Protein AF-A0A923IJ39-F1 (afdb_monomer)

Secondary structure (DSSP, 8-state):
-HHHHHHHHHHHHHHHHTT-S-TT--EEEEEPPGGGHHHHHTSPPSS--EE-SS--GGGTT-EEEEEBTT--GGGTTT-HHHHEEEEEE-TTSSEEEEEEESSSS--B-TTHHHHHHHHHHHHHHTTT---EEEE---HHHHHHHHHSTT--HHHHHHHHHHH-HHHHHH-TT----PPP-

Structure (mmCIF, N/CA/C/O backbone):
data_AF-A0A923IJ39-F1
#
_entry.id   AF-A0A923IJ39-F1
#
loop_
_atom_site.group_PDB
_atom_site.id
_atom_site.type_symbol
_atom_site.label_atom_id
_atom_site.label_alt_id
_atom_site.label_comp_id
_atom_site.label_asym_id
_atom_site.label_entity_id
_atom_site.label_seq_id
_atom_site.pdbx_PDB_ins_code
_atom_site.Cartn_x
_atom_site.Cartn_y
_atom_site.Cartn_z
_atom_site.occupancy
_atom_site.B_iso_or_equiv
_atom_site.auth_seq_id
_atom_site.auth_comp_id
_atom_site.auth_asym_id
_atom_site.auth_atom_id
_atom_site.pdbx_PDB_model_num
ATOM 1 N N . MET A 1 1 ? -13.109 11.779 6.204 1.00 80.19 1 MET A N 1
ATOM 2 C CA . MET A 1 1 ? -13.427 10.395 5.776 1.00 80.19 1 MET A CA 1
ATOM 3 C C . MET A 1 1 ? -13.992 10.277 4.362 1.00 80.19 1 MET A C 1
ATOM 5 O O . MET A 1 1 ? -13.353 9.638 3.541 1.00 80.19 1 MET A O 1
ATOM 9 N N . GLN A 1 2 ? -15.142 10.889 4.045 1.00 85.69 2 GLN A N 1
ATOM 10 C CA . GLN A 1 2 ? -15.804 10.715 2.736 1.00 85.69 2 GLN A CA 1
ATOM 11 C C . GLN A 1 2 ? -14.871 10.957 1.537 1.00 85.69 2 GLN A C 1
ATOM 13 O O . GLN A 1 2 ? -14.775 10.114 0.656 1.00 85.69 2 GLN A O 1
ATOM 18 N N . LYS A 1 3 ? -14.087 12.043 1.575 1.00 89.06 3 LYS A N 1
ATOM 19 C CA . LYS A 1 3 ? -13.084 12.354 0.546 1.00 89.06 3 LYS A CA 1
ATOM 20 C C . LYS A 1 3 ? -12.074 11.216 0.318 1.00 89.06 3 LYS A C 1
ATOM 22 O O . LYS A 1 3 ? -11.795 10.881 -0.824 1.00 89.06 3 LYS A O 1
ATOM 27 N N . LEU A 1 4 ? -11.569 10.602 1.390 1.00 89.88 4 LEU A N 1
ATOM 28 C CA . LEU A 1 4 ? -10.624 9.481 1.314 1.00 89.88 4 LEU A CA 1
ATOM 29 C C . LEU A 1 4 ? -11.271 8.250 0.665 1.00 89.88 4 LEU A C 1
ATOM 31 O O . LEU A 1 4 ? -10.661 7.583 -0.168 1.00 89.88 4 LEU A O 1
ATOM 35 N N . ILE A 1 5 ? -12.524 7.966 1.033 1.00 91.88 5 ILE A N 1
ATOM 36 C CA . ILE A 1 5 ? -13.303 6.876 0.437 1.00 91.88 5 ILE A CA 1
ATOM 37 C C . ILE A 1 5 ? -13.527 7.144 -1.058 1.00 91.88 5 ILE A C 1
ATOM 39 O O . ILE A 1 5 ? -13.377 6.241 -1.875 1.00 91.88 5 ILE A O 1
ATOM 43 N N . ASP A 1 6 ? -13.828 8.378 -1.452 1.00 94.69 6 ASP A N 1
ATOM 44 C CA . ASP A 1 6 ? -14.022 8.720 -2.862 1.00 94.69 6 ASP A CA 1
ATOM 45 C C . ASP A 1 6 ? -12.715 8.616 -3.670 1.00 94.69 6 ASP A C 1
ATOM 47 O O . ASP A 1 6 ? -12.719 8.111 -4.796 1.00 94.69 6 ASP A O 1
ATOM 51 N N . GLU A 1 7 ? -11.579 9.004 -3.085 1.00 94.81 7 GLU A N 1
ATOM 52 C CA . GLU A 1 7 ? -10.252 8.855 -3.697 1.00 94.81 7 GLU A CA 1
ATOM 53 C C . GLU A 1 7 ? -9.874 7.384 -3.917 1.00 94.81 7 GLU A C 1
ATOM 55 O O . GLU A 1 7 ? -9.414 7.021 -5.007 1.00 94.81 7 GLU A O 1
ATOM 60 N N . ILE A 1 8 ? -10.110 6.506 -2.934 1.00 95.81 8 ILE A N 1
ATOM 61 C CA . ILE A 1 8 ? -9.810 5.079 -3.103 1.00 95.81 8 ILE A CA 1
ATOM 62 C C . ILE A 1 8 ? -10.789 4.393 -4.061 1.00 95.81 8 ILE A C 1
ATOM 64 O O . ILE A 1 8 ? -10.367 3.551 -4.857 1.00 95.81 8 ILE A O 1
ATOM 68 N N . LYS A 1 9 ? -12.071 4.784 -4.068 1.00 97.25 9 LYS A N 1
ATOM 69 C CA . LYS A 1 9 ? -13.054 4.323 -5.065 1.00 97.25 9 LYS A CA 1
ATOM 70 C C . LYS A 1 9 ? -12.600 4.664 -6.478 1.00 97.25 9 LYS A C 1
ATOM 72 O O . LYS A 1 9 ? -12.588 3.795 -7.344 1.00 97.25 9 LYS A O 1
ATOM 77 N N . LYS A 1 10 ? -12.170 5.909 -6.698 1.00 97.38 10 LYS A N 1
ATOM 78 C CA . LYS A 1 10 ? -11.655 6.347 -7.997 1.00 97.38 10 LYS A CA 1
ATOM 79 C C . LYS A 1 10 ? -10.410 5.555 -8.401 1.00 97.38 10 LYS A C 1
ATOM 81 O O . LYS A 1 10 ? -10.372 5.008 -9.497 1.00 97.38 10 LYS A O 1
ATOM 86 N N . THR A 1 11 ? -9.434 5.448 -7.501 1.00 96.94 11 THR A N 1
ATOM 87 C CA . THR A 1 11 ? -8.155 4.767 -7.762 1.00 96.94 11 THR A CA 1
ATOM 88 C C . THR A 1 11 ? -8.359 3.290 -8.104 1.00 96.94 11 THR A C 1
ATOM 90 O O . THR A 1 11 ? -7.886 2.817 -9.135 1.00 96.94 11 THR A O 1
ATOM 93 N N . SER A 1 12 ? -9.122 2.569 -7.282 1.00 97.25 12 SER A N 1
ATOM 94 C CA . SER A 1 12 ? -9.434 1.151 -7.503 1.00 97.25 12 SER A CA 1
ATOM 95 C C . SER A 1 12 ? -10.250 0.911 -8.778 1.00 97.25 12 SER A C 1
ATOM 97 O O . SER A 1 12 ? -9.963 -0.029 -9.523 1.00 97.25 12 SER A O 1
ATOM 99 N N . GLY A 1 13 ? -11.218 1.784 -9.079 1.00 96.88 13 GLY A N 1
ATOM 100 C CA . GLY A 1 13 ? -11.971 1.753 -10.331 1.00 96.88 13 GLY A CA 1
ATOM 101 C C . GLY A 1 13 ? -11.081 1.979 -11.556 1.00 96.88 13 GLY A C 1
ATOM 102 O O . GLY A 1 13 ? -11.199 1.255 -12.545 1.00 96.88 13 GLY A O 1
ATOM 103 N N . ASP A 1 14 ? -10.151 2.936 -11.495 1.00 97.38 14 ASP A N 1
ATOM 104 C CA . ASP A 1 14 ? -9.209 3.219 -12.584 1.00 97.38 14 ASP A CA 1
ATOM 105 C C . ASP A 1 14 ? -8.246 2.048 -12.823 1.00 97.38 14 ASP A C 1
ATOM 107 O O . ASP A 1 14 ? -8.023 1.664 -13.973 1.00 97.38 14 ASP A O 1
ATOM 111 N N . MET A 1 15 ? -7.729 1.426 -11.758 1.00 97.00 15 MET A N 1
ATOM 112 C CA . MET A 1 15 ? -6.900 0.216 -11.851 1.00 97.00 15 MET A CA 1
ATOM 113 C C . MET A 1 15 ? -7.663 -0.942 -12.505 1.00 97.00 15 MET A C 1
ATOM 115 O O . MET A 1 15 ? -7.149 -1.589 -13.419 1.00 97.00 15 MET A O 1
ATOM 119 N N . ALA A 1 16 ? -8.912 -1.173 -12.090 1.00 95.44 16 ALA A N 1
ATOM 120 C CA . ALA A 1 16 ? -9.758 -2.211 -12.669 1.00 95.44 16 ALA A CA 1
ATOM 121 C C . ALA A 1 16 ? -10.055 -1.950 -14.155 1.00 95.44 16 ALA A C 1
ATOM 123 O O . ALA A 1 16 ? -9.920 -2.856 -14.976 1.00 95.44 16 ALA A O 1
ATOM 124 N N . ARG A 1 17 ? -10.395 -0.707 -14.529 1.00 96.38 17 ARG A N 1
ATOM 125 C CA . ARG A 1 17 ? -10.645 -0.307 -15.929 1.00 96.38 17 ARG A CA 1
ATOM 126 C C . ARG A 1 17 ? -9.411 -0.440 -16.819 1.00 96.38 17 ARG A C 1
ATOM 128 O O . ARG A 1 17 ? -9.547 -0.742 -18.000 1.00 96.38 17 ARG A O 1
ATOM 135 N N . ARG A 1 18 ? -8.212 -0.247 -16.262 1.00 96.69 18 ARG A N 1
ATOM 136 C CA . ARG A 1 18 ? -6.932 -0.483 -16.952 1.00 96.69 18 ARG A CA 1
ATOM 137 C C . ARG A 1 18 ? -6.565 -1.966 -17.066 1.00 96.69 18 ARG A C 1
ATOM 139 O O . A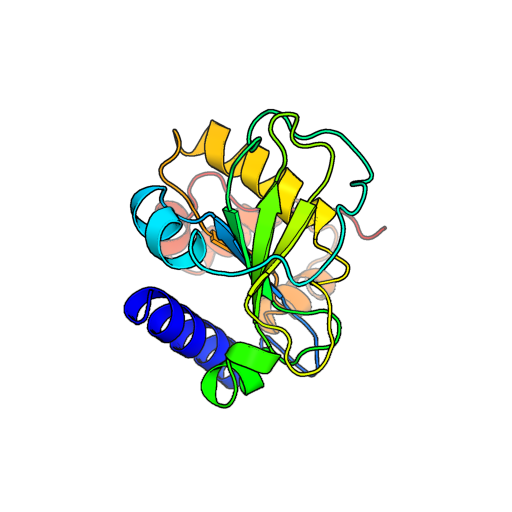RG A 1 18 ? -5.585 -2.290 -17.734 1.00 96.69 18 ARG A O 1
ATOM 146 N N . GLY A 1 19 ? -7.336 -2.855 -16.437 1.00 96.88 19 GLY A N 1
ATOM 147 C CA . GLY A 1 19 ? -7.066 -4.288 -16.403 1.00 96.88 19 GLY A CA 1
ATOM 148 C C . GLY A 1 19 ? -5.865 -4.650 -15.533 1.00 96.88 19 GLY A C 1
ATOM 149 O O . GLY A 1 19 ? -5.190 -5.617 -15.847 1.00 96.88 19 GLY A O 1
ATOM 150 N N . TRP A 1 20 ? -5.567 -3.859 -14.494 1.00 97.69 20 TRP A N 1
ATOM 151 C CA . TRP A 1 20 ? -4.433 -4.086 -13.581 1.00 97.69 20 TRP A CA 1
ATOM 152 C C . TRP A 1 20 ? -4.825 -4.815 -12.286 1.00 97.69 20 TRP A C 1
ATOM 154 O O . TRP A 1 20 ? -3.993 -5.004 -11.400 1.00 97.69 20 TRP A O 1
ATOM 164 N N . ALA A 1 21 ? -6.104 -5.149 -12.134 1.00 95.62 21 ALA A N 1
ATOM 165 C CA . ALA A 1 21 ? -6.666 -5.752 -10.931 1.00 95.62 21 ALA A CA 1
ATOM 166 C C . ALA A 1 21 ? -7.717 -6.806 -11.308 1.00 95.62 21 ALA A C 1
ATOM 168 O O . ALA A 1 21 ? -8.921 -6.636 -11.084 1.00 95.62 21 ALA A O 1
ATOM 169 N N . GLU A 1 22 ? -7.276 -7.856 -11.998 1.00 92.88 22 GLU A N 1
ATOM 170 C CA . GLU A 1 22 ? -8.115 -8.981 -12.388 1.00 92.88 22 GLU A CA 1
ATOM 171 C C . GLU A 1 22 ? -8.511 -9.828 -11.174 1.00 92.88 22 GLU A C 1
ATOM 173 O O . GLU A 1 22 ? -7.702 -10.104 -10.295 1.00 92.88 22 GLU A O 1
ATOM 178 N N . SER A 1 23 ? -9.769 -10.281 -11.120 1.00 94.44 23 SER A N 1
ATOM 179 C CA . SER A 1 23 ? -10.292 -11.029 -9.965 1.00 94.44 23 SER A CA 1
ATOM 180 C C . SER 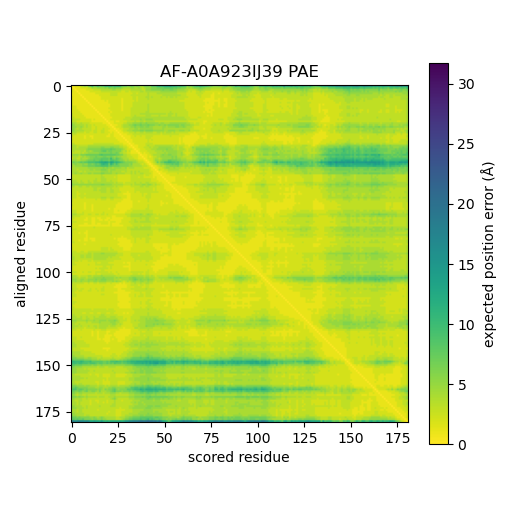A 1 23 ? -10.022 -10.291 -8.632 1.00 94.44 23 SER A C 1
ATOM 182 O O . SER A 1 23 ? -10.481 -9.160 -8.454 1.00 94.44 23 SER A O 1
ATOM 184 N N . ASN A 1 24 ? -9.308 -10.934 -7.707 1.00 93.31 24 ASN A N 1
ATOM 185 C CA . ASN A 1 24 ? -8.820 -10.424 -6.427 1.00 93.31 24 ASN A CA 1
ATOM 186 C C . ASN A 1 24 ? -7.329 -10.035 -6.468 1.00 93.31 24 ASN A C 1
ATOM 188 O O . ASN A 1 24 ? -6.714 -9.914 -5.412 1.00 93.31 24 ASN A O 1
ATOM 192 N N . GLY A 1 25 ? -6.742 -9.913 -7.660 1.00 93.06 25 GLY A N 1
ATOM 193 C CA . GLY A 1 25 ? -5.375 -9.452 -7.864 1.00 93.06 25 GLY A CA 1
ATOM 194 C C . GLY A 1 25 ? -5.253 -7.958 -7.579 1.00 93.06 25 GLY A C 1
ATOM 195 O O . GLY A 1 25 ? -6.059 -7.153 -8.054 1.00 93.06 25 GLY A O 1
ATOM 196 N N . GLY A 1 26 ? -4.240 -7.593 -6.798 1.00 95.81 26 GLY A N 1
ATOM 197 C CA . GLY A 1 26 ? -4.021 -6.232 -6.333 1.00 95.81 26 GLY A CA 1
ATOM 198 C C . GLY A 1 26 ? -4.700 -5.900 -5.002 1.00 95.81 26 GLY A C 1
ATOM 199 O O . GLY A 1 26 ? -5.757 -6.414 -4.637 1.00 95.81 26 GLY A O 1
ATOM 200 N N . ASN A 1 27 ? -4.072 -4.995 -4.264 1.00 97.88 27 ASN A N 1
ATOM 201 C CA . ASN A 1 27 ? -4.482 -4.566 -2.935 1.00 97.88 27 ASN A CA 1
ATOM 202 C C . ASN A 1 27 ? -3.974 -3.139 -2.663 1.00 97.88 27 ASN A C 1
ATOM 204 O O . ASN A 1 27 ? -3.006 -2.655 -3.254 1.00 97.88 27 ASN A O 1
ATOM 208 N N . ILE A 1 28 ? -4.687 -2.425 -1.795 1.00 98.06 28 ILE A N 1
ATOM 209 C CA . ILE A 1 28 ? -4.416 -1.023 -1.465 1.00 98.06 28 ILE A CA 1
ATOM 210 C C . ILE A 1 28 ? -4.391 -0.897 0.054 1.00 98.06 28 ILE A C 1
ATOM 212 O O . ILE A 1 28 ? -5.302 -1.380 0.729 1.00 98.06 28 ILE A O 1
ATOM 216 N N . SER A 1 29 ? -3.382 -0.214 0.592 1.00 98.31 29 SER A N 1
ATOM 217 C CA . SER A 1 29 ? -3.414 0.276 1.966 1.00 98.31 29 SER A CA 1
ATOM 218 C C . SER A 1 29 ? -3.007 1.741 2.059 1.00 98.31 29 SER A C 1
ATOM 220 O O . SER A 1 29 ? -2.068 2.198 1.405 1.00 98.31 29 SER A O 1
ATOM 222 N N . LEU A 1 30 ? -3.723 2.474 2.901 1.00 97.38 30 LEU A N 1
ATOM 223 C CA . LEU A 1 30 ? -3.507 3.879 3.194 1.00 97.38 30 LEU A CA 1
ATOM 224 C C . LEU A 1 30 ? -3.293 4.028 4.694 1.00 97.38 30 LEU A C 1
ATOM 226 O O . LEU A 1 30 ? -4.180 3.700 5.482 1.00 97.38 30 LEU A O 1
ATOM 230 N N . ARG A 1 31 ? -2.136 4.551 5.087 1.00 97.00 31 ARG A N 1
ATOM 231 C CA . ARG A 1 31 ? -1.930 5.059 6.436 1.00 97.00 31 ARG A CA 1
ATOM 232 C C . ARG A 1 31 ? -2.803 6.295 6.624 1.00 97.00 31 ARG A C 1
ATOM 234 O O . ARG A 1 31 ? -2.866 7.158 5.750 1.00 97.00 31 ARG A O 1
ATOM 241 N N . LEU A 1 32 ? -3.520 6.365 7.735 1.00 95.31 32 LEU A N 1
ATOM 242 C CA . LEU A 1 32 ? -4.448 7.456 7.994 1.00 95.31 32 LEU A CA 1
ATOM 243 C C . LEU A 1 32 ? -3.733 8.623 8.676 1.00 95.31 32 LEU A C 1
ATOM 245 O O . LEU A 1 32 ? -2.945 8.428 9.595 1.00 95.31 32 LEU A O 1
ATOM 249 N N . ASN A 1 33 ? -4.051 9.850 8.258 1.00 91.69 33 ASN A N 1
ATOM 250 C CA . ASN A 1 33 ? -3.652 11.032 9.022 1.00 91.69 33 ASN A CA 1
ATOM 251 C C . ASN A 1 33 ? -4.335 11.016 10.401 1.00 91.69 33 ASN A C 1
ATOM 253 O O . ASN A 1 33 ? -5.534 10.713 10.443 1.00 91.69 33 ASN A O 1
ATOM 257 N N . PRO A 1 34 ? -3.641 11.411 11.488 1.00 89.44 34 PRO A N 1
ATOM 258 C CA . PRO A 1 34 ? -4.214 11.472 12.836 1.00 89.44 34 PRO A CA 1
ATOM 259 C C . PRO A 1 34 ? -5.515 12.280 12.931 1.00 89.44 34 PRO A C 1
ATOM 261 O O . PRO A 1 34 ? -6.412 11.916 13.679 1.00 89.44 34 PRO A O 1
ATOM 264 N N . GLU A 1 35 ? -5.680 13.314 12.103 1.00 88.00 35 GLU A N 1
ATOM 265 C CA . GLU A 1 35 ? -6.920 14.105 12.004 1.00 88.00 35 GLU A CA 1
ATOM 266 C C . GLU A 1 35 ? -8.154 13.266 11.620 1.00 88.00 35 GLU A C 1
ATOM 268 O O . GLU A 1 35 ? -9.285 13.629 11.924 1.00 88.00 35 GLU A O 1
ATOM 273 N N . ASN A 1 36 ? -7.962 12.124 10.953 1.00 87.00 36 ASN A N 1
ATOM 274 C CA . ASN A 1 36 ? -9.049 11.205 10.615 1.00 87.00 36 ASN A CA 1
ATOM 275 C C . ASN A 1 36 ? -9.332 10.181 11.724 1.00 87.00 36 ASN A C 1
ATOM 277 O O . ASN A 1 36 ? -10.241 9.367 11.559 1.00 87.00 36 ASN A O 1
ATOM 281 N N . TYR A 1 37 ? -8.565 10.167 12.820 1.00 89.69 37 TYR A N 1
ATOM 282 C CA . TYR A 1 37 ? -8.726 9.163 13.874 1.00 89.69 37 TYR A CA 1
ATOM 283 C C . TYR A 1 37 ? -10.002 9.398 14.668 1.00 89.69 37 TYR A C 1
ATOM 285 O O . TYR A 1 37 ? -10.693 8.432 14.973 1.00 89.69 37 TYR A O 1
ATOM 293 N N . GLU A 1 38 ? -10.358 10.654 14.939 1.00 86.69 38 GLU A N 1
ATOM 294 C CA . GLU A 1 38 ? -11.572 10.996 15.690 1.00 86.69 38 GLU A CA 1
ATOM 295 C C . GLU A 1 38 ? -12.823 10.370 15.078 1.00 86.69 38 GLU A C 1
ATOM 297 O O . GLU A 1 38 ? -13.656 9.836 15.804 1.00 86.69 38 GLU A O 1
ATOM 302 N N . TYR A 1 39 ? -12.887 10.312 13.743 1.00 86.69 39 TYR A N 1
ATOM 303 C CA . TYR A 1 39 ? -13.977 9.653 13.031 1.00 86.69 39 TYR A CA 1
ATOM 304 C C . TYR A 1 39 ? -14.152 8.189 13.452 1.00 86.69 39 TYR A C 1
ATOM 306 O O . TYR A 1 39 ? -15.275 7.713 13.515 1.00 86.69 39 TYR A O 1
ATOM 314 N N . PHE A 1 40 ? -13.066 7.471 13.750 1.00 85.38 40 PHE A N 1
ATOM 315 C CA . PHE A 1 40 ? -13.116 6.061 14.137 1.00 85.38 40 PHE A CA 1
ATOM 316 C C . PHE A 1 40 ? -13.171 5.819 15.648 1.00 85.38 40 PHE A C 1
ATOM 318 O O . PHE A 1 40 ? -13.420 4.691 16.056 1.00 85.38 40 PHE A O 1
ATOM 325 N N . ASN A 1 41 ? -12.975 6.846 16.479 1.00 83.62 41 ASN A N 1
ATOM 326 C CA . ASN A 1 41 ? -12.968 6.688 17.938 1.00 83.62 41 ASN A CA 1
ATOM 327 C C . ASN A 1 41 ? -14.341 6.303 18.506 1.00 83.62 41 ASN A C 1
ATOM 329 O O . ASN A 1 41 ? -14.414 5.719 19.582 1.00 83.62 41 ASN A O 1
ATOM 333 N N . GLU A 1 42 ? -15.423 6.622 17.794 1.00 82.69 42 GLU A N 1
ATOM 334 C CA . GLU A 1 42 ? -16.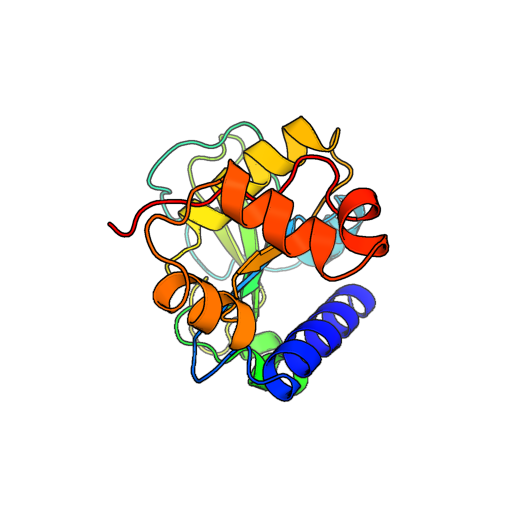787 6.261 18.196 1.00 82.69 42 GLU A CA 1
ATOM 335 C C . GLU A 1 42 ? -17.172 4.826 17.800 1.00 82.69 42 GLU A C 1
ATOM 337 O O . GLU A 1 42 ? -18.176 4.293 18.280 1.00 82.69 42 GLU A O 1
ATOM 342 N N . PHE A 1 43 ? -16.390 4.178 16.930 1.00 85.31 43 PHE A N 1
ATOM 343 C CA . PHE A 1 43 ? -16.676 2.822 16.479 1.00 85.31 43 PHE A CA 1
ATOM 344 C C . PHE A 1 43 ? -16.226 1.810 17.530 1.00 85.31 43 PHE A C 1
ATOM 346 O O . PHE A 1 43 ? -15.094 1.837 18.006 1.00 85.31 43 PHE A O 1
ATOM 353 N N . GLN A 1 44 ? -17.114 0.873 17.858 1.00 89.50 44 GLN A N 1
ATOM 354 C CA . GLN A 1 44 ? -16.725 -0.299 18.634 1.00 89.50 44 GLN A CA 1
ATOM 355 C C . GLN A 1 44 ? -15.858 -1.213 17.758 1.00 89.50 44 GLN A C 1
ATOM 357 O O . GLN A 1 44 ? -16.258 -1.491 16.620 1.00 89.50 44 GLN A O 1
ATOM 362 N N . PRO A 1 45 ? -14.710 -1.705 18.260 1.00 93.50 45 PRO A N 1
ATOM 363 C CA . PRO A 1 45 ? -13.905 -2.680 17.539 1.00 93.50 45 PRO A CA 1
ATOM 364 C C . PRO A 1 45 ? -14.750 -3.881 17.099 1.00 93.50 45 PRO A C 1
ATOM 366 O O . PRO A 1 45 ? -15.532 -4.440 17.867 1.00 93.50 45 PRO A O 1
ATOM 369 N N . LYS A 1 46 ? -14.600 -4.271 15.833 1.00 95.00 46 LYS A N 1
ATOM 370 C CA . LYS A 1 46 ? -15.303 -5.394 15.195 1.00 95.00 46 LYS A CA 1
ATOM 371 C C . LYS A 1 46 ? -14.559 -6.724 15.329 1.00 95.00 46 LYS A C 1
ATOM 373 O O . LYS A 1 46 ? -15.063 -7.746 14.865 1.00 95.00 46 LYS A O 1
ATOM 378 N N . SER A 1 47 ? -13.361 -6.719 15.904 1.00 95.44 47 SER A N 1
ATOM 379 C CA . SER A 1 47 ? -12.576 -7.920 16.182 1.00 95.44 47 SER A CA 1
ATOM 380 C C . SER A 1 47 ? -11.806 -7.770 17.486 1.00 95.44 47 SER A C 1
ATOM 382 O O . SER A 1 47 ? -11.512 -6.653 17.905 1.00 95.44 47 SER A O 1
ATOM 384 N N . ASP A 1 48 ? -11.401 -8.901 18.057 1.00 96.75 48 ASP A N 1
ATOM 385 C CA . ASP A 1 48 ? -10.316 -8.928 19.033 1.00 96.75 48 ASP A CA 1
ATOM 386 C C . ASP A 1 48 ? -8.985 -8.515 18.379 1.00 96.75 48 ASP A C 1
ATOM 388 O O . ASP A 1 48 ? -8.854 -8.461 17.146 1.00 96.75 48 ASP A O 1
ATOM 392 N N . TRP A 1 49 ? -7.978 -8.275 19.217 1.00 97.94 49 TRP A N 1
ATOM 393 C CA . TRP A 1 49 ? -6.599 -8.072 18.788 1.00 97.94 49 TRP A CA 1
ATOM 394 C C . TRP A 1 49 ? -6.023 -9.326 18.121 1.00 97.94 49 TRP A C 1
ATOM 396 O O . TRP A 1 49 ? -6.008 -10.418 18.690 1.00 97.94 49 TRP A O 1
ATOM 406 N N . VAL A 1 50 ? -5.479 -9.149 16.921 1.00 98.19 50 VAL A N 1
ATOM 407 C CA . VAL A 1 50 ? -4.858 -10.189 16.101 1.00 98.19 50 VAL A CA 1
ATOM 408 C C . VAL A 1 50 ? -3.347 -9.986 16.084 1.00 98.19 50 VAL A C 1
ATOM 410 O O . VAL A 1 50 ? -2.857 -8.913 15.732 1.00 98.19 50 VAL A O 1
ATOM 413 N N . LYS A 1 51 ? -2.590 -11.030 16.441 1.00 98.31 51 LYS A N 1
ATOM 414 C CA . LYS A 1 51 ? -1.120 -10.998 16.473 1.00 98.31 51 LYS A CA 1
ATOM 415 C C . LYS A 1 51 ? -0.528 -10.891 15.070 1.00 98.31 51 LYS A C 1
ATOM 417 O O . LYS A 1 51 ? -0.846 -11.691 14.191 1.00 98.31 51 LYS A O 1
ATOM 422 N N . LEU A 1 52 ? 0.369 -9.925 14.888 1.00 98.00 52 LEU A N 1
ATOM 423 C CA . LEU A 1 52 ? 1.195 -9.810 13.692 1.00 98.00 52 LEU A CA 1
ATOM 424 C C . LEU A 1 52 ? 2.401 -10.755 13.773 1.00 98.00 52 LEU A C 1
ATOM 426 O O . LEU A 1 52 ? 2.877 -11.061 14.870 1.00 98.00 52 LEU A O 1
ATOM 430 N N . PRO A 1 53 ? 2.941 -11.202 12.624 1.00 96.88 53 PRO A N 1
ATOM 431 C CA . PRO A 1 53 ? 4.104 -12.090 12.605 1.00 96.88 53 PRO A CA 1
ATOM 432 C C . PRO A 1 53 ? 5.370 -11.434 13.175 1.00 96.88 53 PRO A C 1
ATOM 434 O O . PRO A 1 53 ? 6.300 -12.137 13.563 1.00 96.88 53 PRO A O 1
ATOM 437 N N . MET A 1 54 ? 5.415 -10.101 13.235 1.00 96.50 54 MET A N 1
ATOM 438 C CA . MET A 1 54 ? 6.508 -9.338 13.826 1.00 96.50 54 MET A CA 1
ATOM 439 C C . MET A 1 54 ? 6.017 -7.992 14.358 1.00 96.50 54 MET A C 1
ATOM 441 O O . MET A 1 54 ? 5.025 -7.459 13.863 1.00 96.50 54 MET A O 1
ATOM 445 N N . ALA A 1 55 ? 6.724 -7.467 15.359 1.00 97.62 55 ALA A N 1
ATOM 446 C CA . ALA A 1 55 ? 6.475 -6.138 15.902 1.00 97.62 55 ALA A CA 1
ATOM 447 C C . ALA A 1 55 ? 6.927 -5.054 14.913 1.00 97.62 55 ALA A C 1
ATOM 449 O O . ALA A 1 55 ? 7.973 -5.193 14.278 1.00 97.62 55 ALA A O 1
ATOM 450 N N . MET A 1 56 ? 6.147 -3.983 14.813 1.00 98.06 56 MET A N 1
ATOM 451 C CA . MET A 1 56 ? 6.371 -2.846 13.919 1.00 98.06 56 MET A CA 1
ATOM 452 C C . MET A 1 56 ? 6.218 -1.532 14.708 1.00 98.06 56 MET A C 1
ATOM 454 O O . MET A 1 56 ? 5.230 -0.811 14.531 1.00 98.06 56 MET A O 1
ATOM 458 N N . PRO A 1 57 ? 7.146 -1.227 15.638 1.00 97.81 57 PRO A N 1
ATOM 459 C CA . PRO A 1 57 ? 7.027 -0.081 16.542 1.00 97.81 57 PRO A CA 1
ATOM 460 C C . PRO A 1 57 ? 6.994 1.271 15.813 1.00 97.81 57 PRO A C 1
ATOM 462 O O . PRO A 1 57 ? 6.469 2.246 16.344 1.00 97.81 57 PRO A O 1
ATOM 465 N N . GLU A 1 58 ? 7.506 1.347 14.582 1.00 97.06 58 GLU A N 1
ATOM 466 C CA . GLU A 1 58 ? 7.527 2.566 13.765 1.00 97.06 58 GLU A CA 1
ATOM 467 C C . GLU A 1 58 ? 6.123 3.060 13.392 1.00 97.06 58 GLU A C 1
ATOM 469 O O . GLU A 1 58 ? 5.945 4.241 13.078 1.00 97.06 58 GLU A O 1
ATOM 474 N N . ILE A 1 59 ? 5.135 2.166 13.428 1.00 97.50 59 ILE A N 1
ATOM 475 C CA . ILE A 1 59 ? 3.728 2.423 13.102 1.00 97.50 59 ILE A CA 1
ATOM 476 C C . ILE A 1 59 ? 2.793 2.088 14.279 1.00 97.50 59 ILE A C 1
ATOM 478 O O . ILE A 1 59 ? 1.592 1.885 14.097 1.00 97.50 59 ILE A O 1
ATOM 482 N N . ALA A 1 60 ? 3.335 2.015 15.498 1.00 97.75 60 ALA A N 1
ATOM 483 C CA . ALA A 1 60 ? 2.555 1.774 16.707 1.00 97.75 60 ALA A CA 1
ATOM 484 C C . ALA A 1 60 ? 1.482 2.856 16.922 1.00 97.75 60 ALA A C 1
ATOM 486 O O . ALA A 1 60 ? 1.720 4.044 16.694 1.00 97.75 60 ALA A O 1
ATOM 487 N N . GLY A 1 61 ? 0.289 2.433 17.346 1.00 96.44 61 GLY A N 1
ATOM 488 C CA . GLY A 1 61 ? -0.878 3.303 17.524 1.00 96.44 61 GLY A CA 1
ATOM 489 C C . GLY A 1 61 ? -1.433 3.914 16.230 1.00 96.44 61 GLY A C 1
ATOM 490 O O . GLY A 1 61 ? -2.353 4.734 16.287 1.00 96.44 61 GLY A O 1
ATOM 491 N N . GLU A 1 62 ? -0.887 3.570 15.058 1.00 97.38 62 GLU A N 1
ATOM 492 C CA . GLU A 1 62 ? -1.382 4.095 13.791 1.00 97.38 62 GLU A CA 1
ATOM 493 C C . GLU A 1 62 ? -2.586 3.318 13.255 1.00 97.38 62 GLU A C 1
ATOM 495 O O . GLU A 1 62 ? -2.835 2.160 13.601 1.00 97.38 62 GLU A O 1
ATOM 500 N N . ARG A 1 63 ? -3.349 3.979 12.378 1.00 97.50 63 ARG A N 1
ATOM 501 C CA . ARG A 1 63 ? -4.525 3.401 11.727 1.00 97.50 63 ARG A CA 1
ATOM 502 C C . ARG A 1 63 ? -4.345 3.325 10.225 1.00 97.50 63 ARG A C 1
ATOM 504 O O . ARG A 1 63 ? -3.774 4.224 9.605 1.00 97.50 63 ARG A O 1
ATOM 511 N N . PHE A 1 64 ? -4.891 2.270 9.634 1.00 97.94 64 PHE A N 1
ATOM 512 C CA . PHE A 1 64 ? -4.750 1.985 8.212 1.00 97.94 64 PHE A CA 1
ATOM 513 C C . PHE A 1 64 ? -6.096 1.637 7.603 1.00 97.94 64 PHE A C 1
ATOM 515 O O . PHE A 1 64 ? -6.814 0.792 8.127 1.00 97.94 64 PHE A O 1
ATOM 522 N N . LEU A 1 65 ? -6.410 2.236 6.460 1.00 97.69 65 LEU A N 1
ATOM 523 C CA . LEU A 1 65 ? -7.459 1.751 5.575 1.00 97.69 65 LEU A CA 1
ATOM 524 C C . LEU A 1 65 ? -6.831 0.739 4.621 1.00 97.69 65 LEU A C 1
ATOM 526 O O . LEU A 1 65 ? -5.855 1.051 3.949 1.00 97.69 65 LEU A O 1
ATOM 530 N N . VAL A 1 66 ? -7.370 -0.472 4.562 1.00 98.44 66 VAL A N 1
ATOM 531 C CA . VAL A 1 66 ? -6.810 -1.591 3.793 1.00 98.44 66 VAL A CA 1
ATOM 532 C C . VAL A 1 66 ? -7.911 -2.215 2.935 1.00 98.44 66 VAL A C 1
ATOM 534 O O . VAL A 1 66 ? -9.085 -2.124 3.291 1.00 98.44 66 VAL A O 1
ATOM 537 N N . SER A 1 67 ? -7.559 -2.827 1.803 1.00 98.38 67 SER A N 1
ATOM 538 C CA . SER A 1 67 ? -8.446 -3.689 1.010 1.00 98.38 67 SER A CA 1
ATOM 539 C C . SER A 1 67 ? -8.514 -5.119 1.555 1.00 98.38 67 SER A C 1
ATOM 541 O O . SER A 1 67 ? -7.543 -5.636 2.112 1.00 98.38 67 SER A O 1
ATOM 543 N N . GLY A 1 68 ? -9.655 -5.779 1.369 1.00 98.19 68 GLY A N 1
ATOM 544 C CA . GLY A 1 68 ? -9.948 -7.049 2.039 1.00 98.19 68 GLY A CA 1
ATOM 545 C C . GLY A 1 68 ? -9.416 -8.283 1.337 1.00 98.19 68 GLY A C 1
ATOM 546 O O . GLY A 1 68 ? -9.250 -8.300 0.119 1.00 98.19 68 GLY A O 1
ATOM 547 N N . THR A 1 69 ? -9.231 -9.357 2.101 1.00 97.50 69 THR A N 1
ATOM 548 C CA . THR A 1 69 ? -8.865 -10.664 1.545 1.00 97.50 69 THR A CA 1
ATOM 549 C C . THR A 1 69 ? -9.942 -11.194 0.597 1.00 97.50 69 THR A C 1
ATOM 551 O O . THR A 1 69 ? -11.141 -11.118 0.882 1.00 97.50 69 THR A O 1
ATOM 554 N N . GLY A 1 70 ? -9.515 -11.683 -0.571 1.00 95.50 70 GLY A N 1
ATOM 555 C CA . GLY A 1 70 ? -10.398 -12.195 -1.624 1.00 95.50 70 GLY A CA 1
ATOM 556 C C . GLY A 1 70 ? -11.365 -11.162 -2.220 1.00 95.50 70 GLY A C 1
ATOM 557 O O . GLY A 1 70 ? -12.246 -11.533 -2.996 1.00 95.50 70 GLY A O 1
ATOM 558 N N . ARG A 1 71 ? -11.244 -9.876 -1.862 1.00 96.25 71 ARG A N 1
ATOM 559 C CA . ARG A 1 71 ? -12.105 -8.805 -2.374 1.00 96.25 71 ARG A CA 1
ATOM 560 C C . ARG A 1 71 ? -11.598 -8.320 -3.723 1.00 96.25 71 ARG A C 1
ATOM 562 O O . ARG A 1 71 ? -10.415 -8.390 -4.030 1.00 96.25 71 ARG A O 1
ATOM 569 N N . PHE A 1 72 ? -12.519 -7.835 -4.545 1.00 97.19 72 PHE A N 1
ATOM 570 C CA . PHE A 1 72 ? -12.203 -7.381 -5.894 1.00 97.19 72 PHE A CA 1
ATOM 571 C C . PHE A 1 72 ? -12.094 -5.861 -5.879 1.00 97.19 72 PHE A C 1
ATOM 573 O O . PHE A 1 72 ? -13.066 -5.198 -5.511 1.00 97.19 72 PHE A O 1
ATOM 580 N N . LEU A 1 73 ? -10.964 -5.295 -6.317 1.00 96.94 73 LEU A N 1
ATOM 581 C CA . LEU A 1 73 ? -10.763 -3.839 -6.281 1.00 96.94 73 LEU A CA 1
ATOM 582 C C . LEU A 1 73 ? -11.862 -3.081 -7.042 1.00 96.94 73 LEU A C 1
ATOM 584 O O . LEU A 1 73 ? -12.343 -2.059 -6.562 1.00 96.94 73 LEU A O 1
ATOM 588 N N . ARG A 1 74 ? -12.374 -3.639 -8.150 1.00 96.62 74 ARG A N 1
ATOM 589 C CA . ARG A 1 74 ? -13.504 -3.054 -8.899 1.00 96.62 74 ARG A CA 1
ATOM 590 C C . ARG A 1 74 ? -14.775 -2.851 -8.061 1.00 96.62 74 ARG A C 1
ATOM 592 O O . ARG A 1 74 ? -15.586 -1.989 -8.372 1.00 96.62 74 ARG A O 1
ATOM 599 N N . ASN A 1 75 ? -14.975 -3.663 -7.022 1.00 97.56 75 ASN A N 1
ATOM 600 C CA . ASN A 1 75 ? -16.174 -3.604 -6.191 1.00 97.56 75 ASN A CA 1
ATOM 601 C C . ASN A 1 75 ? -16.075 -2.528 -5.103 1.00 97.56 75 ASN A C 1
ATOM 603 O O . ASN A 1 75 ? -17.099 -2.214 -4.499 1.00 97.56 75 ASN A O 1
ATOM 607 N N . ILE A 1 76 ? -14.895 -1.939 -4.863 1.00 97.81 76 ILE A N 1
ATOM 608 C CA . ILE A 1 76 ? -14.737 -0.813 -3.929 1.00 97.81 76 ILE A CA 1
ATOM 609 C C . ILE A 1 76 ? -15.588 0.374 -4.393 1.00 97.81 76 ILE A C 1
ATOM 611 O O . ILE A 1 76 ? -16.227 1.020 -3.569 1.00 97.81 76 ILE A O 1
ATOM 615 N N . GLU A 1 77 ? -15.669 0.619 -5.706 1.00 96.00 77 GLU A N 1
ATOM 616 C CA . GLU A 1 77 ? -16.486 1.692 -6.290 1.00 96.00 77 GLU A CA 1
ATOM 617 C C . GLU A 1 77 ? -17.984 1.553 -5.958 1.00 96.00 77 GLU A C 1
ATOM 619 O O . GLU A 1 77 ? -18.675 2.560 -5.795 1.00 96.00 77 GLU A O 1
ATOM 624 N N . VAL A 1 78 ? -18.475 0.320 -5.804 1.00 96.00 78 VAL A N 1
ATOM 625 C CA . VAL A 1 78 ? -19.901 0.023 -5.591 1.00 96.00 78 VAL A CA 1
ATOM 626 C C . VAL A 1 78 ? -20.233 -0.202 -4.114 1.00 96.00 78 VAL A C 1
ATOM 628 O O . VAL A 1 78 ? -21.237 0.308 -3.628 1.00 96.00 78 VAL A O 1
ATOM 631 N N . PHE A 1 79 ? -19.394 -0.955 -3.402 1.00 97.25 79 PHE A N 1
ATOM 632 C CA . PHE A 1 79 ? -19.613 -1.380 -2.016 1.00 97.25 79 PHE A CA 1
ATOM 633 C C . PHE A 1 79 ? -18.328 -1.204 -1.190 1.00 97.25 79 PHE A C 1
ATOM 635 O O . PHE A 1 79 ? -17.687 -2.203 -0.836 1.00 97.25 79 PHE A O 1
ATOM 642 N N . PRO A 1 80 ? -17.879 0.034 -0.918 1.00 96.94 80 PRO A N 1
ATOM 643 C CA . PRO A 1 80 ? -16.629 0.272 -0.201 1.00 96.94 80 PRO A CA 1
ATOM 644 C C . PRO A 1 80 ? -16.609 -0.438 1.159 1.00 96.94 80 PRO A C 1
ATOM 646 O O . PRO A 1 80 ? -15.671 -1.169 1.453 1.00 96.94 80 PRO A O 1
ATOM 649 N N . GLU A 1 81 ? -17.686 -0.360 1.935 1.00 95.69 81 GLU A N 1
ATOM 650 C CA . GLU A 1 81 ? -17.824 -0.975 3.259 1.00 95.69 81 GLU A CA 1
ATOM 651 C C . GLU A 1 81 ? -17.664 -2.503 3.275 1.00 95.69 81 GLU A C 1
ATOM 653 O O . GLU A 1 81 ? -17.392 -3.082 4.323 1.00 95.69 81 GLU A O 1
ATOM 658 N N . LYS A 1 82 ? -17.811 -3.176 2.127 1.00 97.62 82 LYS A N 1
ATOM 659 C CA . LYS A 1 82 ? -17.597 -4.628 1.993 1.00 97.62 82 LYS A CA 1
ATOM 660 C C . LYS A 1 82 ? -16.184 -4.984 1.541 1.00 97.62 82 LYS A C 1
ATOM 662 O O . LYS A 1 82 ? -15.738 -6.112 1.752 1.00 97.62 82 LYS A O 1
ATOM 667 N N . ASN A 1 83 ? -15.501 -4.058 0.870 1.00 98.25 83 ASN A N 1
ATOM 668 C CA . ASN A 1 83 ? -14.253 -4.327 0.153 1.00 98.25 83 ASN A CA 1
ATOM 669 C C . ASN A 1 83 ? -13.027 -3.661 0.781 1.00 98.25 83 ASN A C 1
ATOM 671 O O . ASN A 1 83 ? -11.909 -4.097 0.504 1.00 98.25 83 ASN A O 1
ATOM 675 N N . ILE A 1 84 ? -13.228 -2.660 1.637 1.00 98.00 84 ILE A N 1
ATOM 676 C CA . ILE A 1 84 ? -12.193 -2.018 2.445 1.00 98.00 84 ILE A CA 1
ATOM 677 C C . ILE A 1 84 ? -12.594 -2.014 3.919 1.00 98.00 84 ILE A C 1
ATOM 679 O O . ILE A 1 84 ? -13.773 -2.123 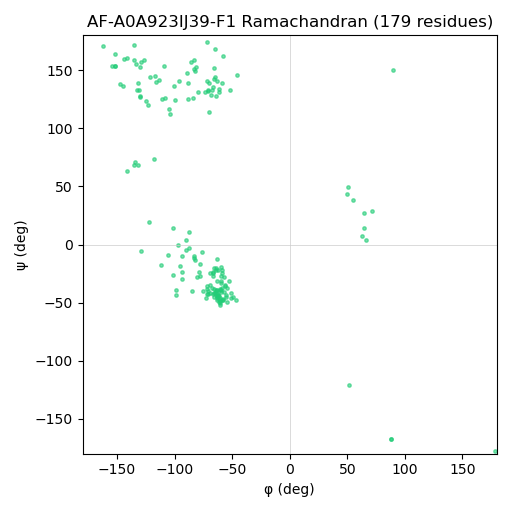4.265 1.00 98.00 84 ILE A O 1
ATOM 683 N N . GLY A 1 85 ? -11.597 -1.880 4.782 1.00 96.88 85 GLY A N 1
ATOM 684 C CA . GLY A 1 85 ? -11.786 -1.749 6.217 1.00 96.88 85 GLY A CA 1
ATOM 685 C C . GLY A 1 85 ? -10.665 -0.955 6.863 1.00 96.88 85 GLY A C 1
ATOM 686 O O . GLY A 1 85 ? -9.620 -0.734 6.252 1.00 96.88 85 GLY A O 1
ATOM 687 N N . VAL A 1 86 ? -10.901 -0.503 8.088 1.00 97.38 86 VAL A N 1
ATOM 688 C CA . VAL A 1 86 ? -9.939 0.272 8.872 1.00 97.38 86 VAL A CA 1
ATOM 689 C C . VAL A 1 86 ? -9.460 -0.577 10.029 1.00 97.38 86 VAL A C 1
ATOM 691 O O . VAL A 1 86 ? -10.279 -1.072 10.800 1.00 97.38 86 VAL A O 1
ATOM 694 N N . ILE A 1 87 ? -8.147 -0.736 10.139 1.00 97.94 87 ILE A N 1
ATOM 695 C CA . ILE A 1 87 ? -7.493 -1.400 11.262 1.00 97.94 87 ILE A CA 1
ATOM 696 C C . ILE A 1 87 ? -6.752 -0.377 12.117 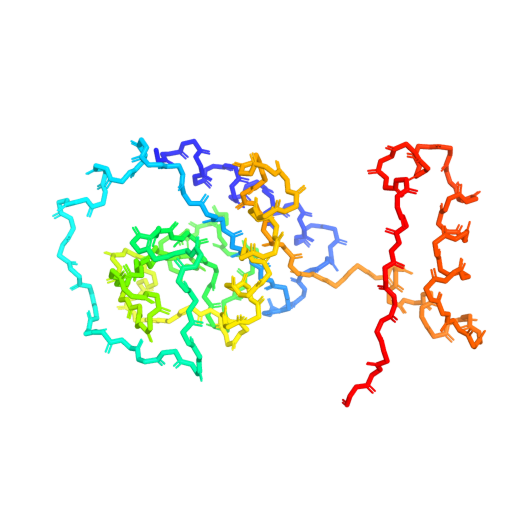1.00 97.94 87 ILE A C 1
ATOM 698 O O . ILE A 1 87 ? -6.314 0.660 11.609 1.00 97.94 87 ILE A O 1
ATOM 702 N N . GLU A 1 88 ? -6.577 -0.694 13.391 1.00 97.44 88 GLU A N 1
ATOM 703 C CA . GLU A 1 88 ? -5.667 0.024 14.278 1.00 97.44 88 GLU A CA 1
ATOM 704 C C . GLU A 1 88 ? -4.612 -0.901 14.864 1.00 97.44 88 GLU A C 1
ATOM 706 O O . GLU A 1 88 ? -4.891 -2.069 15.133 1.00 97.44 88 GLU A O 1
ATOM 711 N N . MET A 1 89 ? -3.408 -0.360 15.024 1.00 98.12 89 MET A N 1
ATOM 712 C CA . MET A 1 89 ? -2.274 -1.005 15.678 1.00 98.12 89 MET A CA 1
ATOM 713 C C . MET A 1 89 ? -2.305 -0.706 17.178 1.00 98.12 89 MET A C 1
ATOM 715 O O . MET A 1 89 ? -2.696 0.392 17.579 1.00 98.12 89 MET A O 1
ATOM 719 N N . ASP A 1 90 ? -1.842 -1.636 18.011 1.00 97.88 90 ASP A N 1
ATOM 720 C CA . ASP A 1 90 ? -1.614 -1.337 19.426 1.00 97.88 90 ASP A CA 1
ATOM 721 C C . ASP A 1 90 ? -0.400 -0.418 19.640 1.00 97.88 90 ASP A C 1
ATOM 723 O O . ASP A 1 90 ? 0.374 -0.114 18.728 1.00 97.88 90 ASP A O 1
ATOM 727 N N . GLU A 1 91 ? -0.203 0.001 20.889 1.00 97.88 91 GLU A N 1
ATOM 728 C CA . GLU A 1 91 ? 0.890 0.888 21.308 1.00 97.88 91 GLU A CA 1
ATOM 729 C C . GLU A 1 91 ? 2.292 0.290 21.110 1.00 97.88 91 GLU A C 1
ATOM 731 O O . GLU A 1 91 ? 3.286 1.009 21.202 1.00 97.88 91 GLU A O 1
ATOM 736 N N . LYS A 1 92 ? 2.395 -1.017 20.84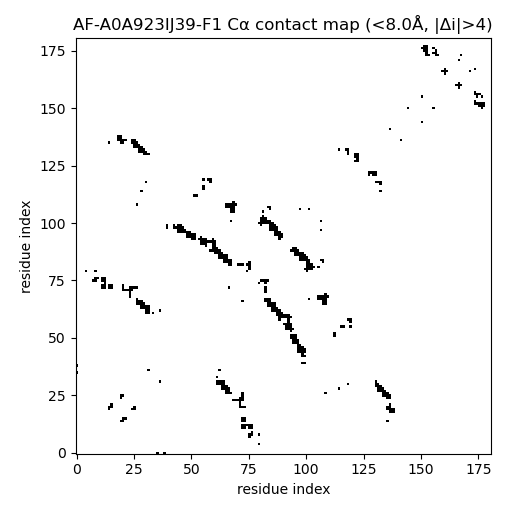1 1.00 97.94 92 LYS A N 1
ATOM 737 C CA . LYS A 1 92 ? 3.665 -1.709 20.576 1.00 97.94 92 LYS A CA 1
ATOM 738 C C . LYS A 1 92 ? 3.864 -2.067 19.102 1.00 97.94 92 LYS A C 1
ATOM 740 O O . LYS A 1 92 ? 4.954 -2.499 18.732 1.00 97.94 92 LYS A O 1
ATOM 745 N N . GLY A 1 93 ? 2.840 -1.902 18.261 1.00 98.00 93 GLY A N 1
ATOM 746 C CA . GLY A 1 93 ? 2.856 -2.345 16.867 1.00 98.00 93 GLY A CA 1
ATOM 747 C C . GLY A 1 93 ? 2.948 -3.869 16.720 1.00 98.00 93 GLY A C 1
ATOM 748 O O . GLY A 1 93 ? 3.511 -4.366 15.750 1.00 98.00 93 GLY A O 1
ATOM 749 N N . GLU A 1 94 ? 2.460 -4.627 17.697 1.00 98.31 94 GLU A N 1
ATOM 750 C CA . GLU A 1 94 ? 2.546 -6.088 17.766 1.00 98.31 94 GLU A CA 1
ATOM 751 C C . GLU A 1 94 ? 1.253 -6.797 17.361 1.00 98.31 94 GLU A C 1
ATOM 753 O O . GLU A 1 94 ? 1.275 -7.967 16.958 1.00 98.31 94 GLU A O 1
ATOM 758 N N . VAL A 1 95 ? 0.123 -6.120 17.527 1.00 98.56 95 VAL A N 1
ATOM 759 C CA . VAL A 1 95 ? -1.210 -6.628 17.208 1.00 98.56 95 VAL A CA 1
ATOM 760 C C . VAL A 1 95 ? -1.996 -5.551 16.463 1.00 98.56 95 VAL A C 1
ATOM 762 O O . VAL A 1 95 ? -1.694 -4.362 16.565 1.00 98.56 95 VAL A O 1
ATOM 765 N N . TYR A 1 96 ? -3.022 -5.966 15.726 1.00 98.44 96 TYR A N 1
ATOM 766 C CA . TYR A 1 96 ? -3.999 -5.054 15.135 1.00 98.44 96 TYR A CA 1
ATOM 767 C C . TYR A 1 96 ? -5.427 -5.490 15.463 1.00 98.44 96 TYR A C 1
ATOM 769 O O . TYR A 1 96 ? -5.663 -6.670 15.713 1.00 98.44 96 TYR A O 1
ATOM 777 N N . GLN A 1 97 ? -6.390 -4.576 15.413 1.00 97.56 97 GLN A N 1
ATOM 778 C CA . GLN A 1 97 ? -7.815 -4.916 15.454 1.00 97.56 97 GLN A CA 1
ATOM 779 C C . GLN A 1 97 ? -8.604 -4.164 14.382 1.00 97.56 97 GLN A C 1
ATOM 781 O O . GLN A 1 97 ? -8.175 -3.118 13.892 1.00 97.56 97 GLN A O 1
ATOM 786 N N . LEU A 1 98 ? -9.746 -4.719 13.975 1.00 97.75 98 LEU A N 1
ATOM 787 C CA . LEU A 1 98 ? -10.634 -4.130 12.974 1.00 97.75 98 LEU A CA 1
ATOM 788 C C . LEU A 1 98 ? -11.573 -3.112 13.632 1.00 97.75 98 LEU A C 1
ATOM 790 O O . LEU A 1 98 ? -12.315 -3.464 14.542 1.00 97.75 98 LEU A O 1
ATOM 794 N N . LEU A 1 99 ? -11.609 -1.881 13.123 1.00 95.94 99 LEU A N 1
ATOM 795 C CA . LEU A 1 99 ? -12.516 -0.822 13.582 1.00 95.94 99 LEU A CA 1
ATOM 796 C C . LEU A 1 99 ? -13.755 -0.670 12.699 1.00 95.94 99 LEU A C 1
ATOM 798 O O . LEU A 1 99 ? -14.853 -0.423 13.187 1.00 95.94 99 LEU A O 1
ATOM 802 N N . TRP A 1 100 ? -13.590 -0.788 11.381 1.00 95.56 100 TRP A N 1
ATOM 803 C CA . TRP A 1 100 ? -14.661 -0.509 10.424 1.00 95.56 100 TRP A CA 1
ATOM 804 C C . TRP A 1 100 ? -14.512 -1.325 9.140 1.00 95.56 100 TRP A C 1
ATOM 806 O O . TRP A 1 100 ? -13.400 -1.668 8.746 1.00 95.56 100 TRP A O 1
ATOM 816 N N . GLY A 1 101 ? -15.630 -1.577 8.455 1.00 95.81 101 GLY A N 1
ATOM 817 C CA . GLY A 1 101 ? -15.671 -2.211 7.138 1.00 95.81 101 GLY A CA 1
ATOM 818 C C . GLY A 1 101 ? -15.733 -3.741 7.161 1.00 95.81 101 GLY A C 1
ATOM 819 O O . GLY A 1 101 ? -16.039 -4.367 8.182 1.00 95.81 101 GLY A O 1
ATOM 820 N N . TYR A 1 102 ? -15.494 -4.315 5.981 1.00 93.25 102 TYR A N 1
ATOM 821 C CA . TYR A 1 102 ? -15.666 -5.725 5.611 1.00 93.25 102 TYR A CA 1
ATOM 822 C C . TYR A 1 102 ? -17.012 -6.357 5.955 1.00 93.25 102 TYR A C 1
ATOM 824 O O . TYR A 1 102 ? -17.084 -7.507 6.388 1.00 93.25 102 TYR A O 1
ATOM 832 N N . GLU A 1 103 ? -18.093 -5.629 5.702 1.00 94.75 103 GLU A N 1
ATOM 833 C CA . GLU A 1 103 ? -19.440 -6.152 5.913 1.00 94.75 103 GLU A CA 1
ATOM 834 C C . GLU A 1 103 ? -19.782 -7.336 4.981 1.00 94.75 103 GLU A C 1
ATOM 836 O O . GLU A 1 103 ? -19.410 -7.336 3.800 1.00 94.75 103 GLU A O 1
ATOM 841 N N . PRO A 1 104 ? -20.554 -8.336 5.455 1.00 91.69 104 PRO A N 1
ATOM 842 C CA . PRO A 1 104 ? -20.955 -8.557 6.854 1.00 91.69 104 PRO A CA 1
ATOM 843 C C . PRO A 1 104 ? -19.849 -9.210 7.704 1.00 91.69 104 PRO A C 1
ATOM 845 O O . PRO A 1 104 ? -19.846 -9.083 8.922 1.00 91.69 104 PRO A O 1
ATOM 848 N N . VAL A 1 105 ? -18.922 -9.925 7.060 1.00 91.88 105 VAL A N 1
ATOM 849 C CA . VAL A 1 105 ? -17.754 -10.560 7.679 1.00 91.88 105 VAL A CA 1
ATOM 850 C C . VAL A 1 105 ? -16.595 -10.487 6.691 1.00 91.88 105 VAL A C 1
ATOM 852 O O . VAL A 1 105 ? -16.760 -10.772 5.497 1.00 91.88 105 VAL A O 1
ATOM 855 N N . GLY A 1 106 ? -15.409 -10.151 7.184 1.00 94.81 106 GLY A N 1
ATOM 856 C CA . GLY A 1 106 ? -14.177 -10.238 6.418 1.00 94.81 106 GLY A CA 1
ATOM 857 C C . GLY A 1 106 ? -12.965 -9.756 7.200 1.00 94.81 106 GLY A C 1
ATOM 858 O O . GLY A 1 106 ? -13.054 -9.406 8.373 1.00 94.81 106 GLY A O 1
ATOM 859 N N . ALA A 1 107 ? -11.828 -9.778 6.520 1.00 97.31 107 ALA A N 1
ATOM 860 C CA . ALA A 1 107 ? -10.515 -9.499 7.074 1.00 97.31 107 ALA A CA 1
ATOM 861 C C . ALA A 1 107 ? -9.686 -8.701 6.051 1.00 97.31 107 ALA A C 1
ATOM 863 O O . ALA A 1 107 ? -10.016 -8.718 4.855 1.00 97.31 107 ALA A O 1
ATOM 864 N N . PRO A 1 108 ? -8.615 -8.014 6.485 1.00 98.38 108 PRO A N 1
ATOM 865 C CA . PRO A 1 108 ? -7.658 -7.388 5.573 1.00 98.38 108 PRO A CA 1
ATOM 866 C C . PRO A 1 108 ? -7.023 -8.406 4.612 1.00 98.38 108 PRO A C 1
ATOM 868 O O . PRO A 1 108 ? -7.091 -9.614 4.837 1.00 98.38 108 PRO A O 1
ATOM 871 N N . THR A 1 109 ? -6.427 -7.912 3.522 1.00 98.38 109 THR A N 1
ATOM 872 C CA . THR A 1 109 ? -5.662 -8.715 2.550 1.00 98.38 109 THR A CA 1
ATOM 873 C C . THR A 1 109 ? -4.696 -9.695 3.228 1.00 98.38 109 THR A C 1
ATOM 875 O O . THR A 1 109 ? -4.100 -9.383 4.260 1.00 98.38 109 THR A O 1
ATOM 878 N N . SER A 1 110 ? -4.494 -10.870 2.622 1.00 97.00 110 SER A N 1
ATOM 879 C CA . SER A 1 110 ? -3.498 -11.853 3.079 1.00 97.00 110 SER A CA 1
ATOM 880 C C . SER A 1 110 ? -2.072 -11.296 3.089 1.00 97.00 110 SER A C 1
ATOM 882 O O . SER A 1 110 ? -1.222 -11.790 3.820 1.00 97.00 110 SER A O 1
ATOM 884 N N . GLU A 1 111 ? -1.820 -10.243 2.312 1.00 97.75 111 GLU A N 1
ATOM 885 C CA . GLU A 1 111 ? -0.533 -9.550 2.231 1.00 97.75 111 GLU A CA 1
ATOM 886 C C . GLU A 1 111 ? -0.376 -8.430 3.273 1.00 97.75 111 GLU A C 1
ATOM 888 O O . GLU A 1 111 ? 0.571 -7.649 3.196 1.00 97.75 111 GLU A O 1
ATOM 893 N N . LEU A 1 112 ? -1.272 -8.329 4.267 1.00 98.50 112 LEU A N 1
ATOM 894 C CA . LEU A 1 112 ? -1.237 -7.255 5.264 1.00 98.50 112 LEU A CA 1
ATOM 895 C C . LEU A 1 112 ? 0.156 -7.059 5.899 1.00 98.50 112 LEU A C 1
ATOM 897 O O . LEU A 1 112 ? 0.593 -5.909 5.956 1.00 98.50 112 LEU A O 1
ATOM 901 N N . PRO A 1 113 ? 0.895 -8.108 6.325 1.00 97.81 113 PRO A N 1
ATOM 902 C CA . PRO A 1 113 ? 2.233 -7.914 6.882 1.00 97.81 113 PRO A CA 1
ATOM 903 C C . PRO A 1 113 ? 3.192 -7.198 5.920 1.00 97.81 113 PRO A C 1
ATOM 905 O O . PRO A 1 113 ? 3.910 -6.294 6.341 1.00 97.81 113 PRO A O 1
ATOM 908 N N . SER A 1 114 ? 3.158 -7.532 4.625 1.00 97.44 114 SER A N 1
ATOM 909 C CA . SER A 1 114 ? 3.980 -6.887 3.592 1.00 97.44 114 SER A CA 1
ATOM 910 C C . SER A 1 114 ? 3.606 -5.419 3.396 1.00 97.44 114 SER A C 1
ATOM 912 O O . SER A 1 114 ? 4.488 -4.574 3.241 1.00 97.44 114 SER A O 1
ATOM 914 N N . HIS A 1 115 ? 2.312 -5.086 3.456 1.00 98.50 115 HIS A N 1
ATOM 915 C CA . HIS A 1 115 ? 1.854 -3.695 3.416 1.00 98.50 115 HIS A CA 1
ATOM 916 C C . HIS A 1 115 ? 2.356 -2.900 4.623 1.00 98.50 115 HIS A C 1
ATOM 918 O O . HIS A 1 115 ? 2.859 -1.793 4.455 1.00 98.50 115 HIS A O 1
ATOM 924 N N . LEU A 1 116 ? 2.211 -3.441 5.835 1.00 98.56 116 LEU A N 1
ATOM 925 C CA . LEU A 1 116 ? 2.588 -2.739 7.064 1.00 98.56 116 LEU A CA 1
ATOM 926 C C . LEU A 1 116 ? 4.107 -2.530 7.158 1.00 98.56 116 LEU A C 1
ATOM 928 O O . LEU A 1 116 ? 4.548 -1.415 7.426 1.00 98.56 116 LEU A O 1
ATOM 932 N N . LEU A 1 117 ? 4.909 -3.543 6.811 1.00 97.75 117 LEU A N 1
ATOM 933 C CA . LEU A 1 117 ? 6.368 -3.404 6.707 1.00 97.75 117 LEU A CA 1
ATOM 934 C C . LEU A 1 117 ? 6.776 -2.349 5.678 1.00 97.75 117 LEU A C 1
ATOM 936 O O . LEU A 1 117 ? 7.690 -1.554 5.910 1.00 97.75 117 LEU A O 1
ATOM 940 N N . SER A 1 118 ? 6.075 -2.318 4.544 1.00 97.75 118 SER A N 1
ATOM 941 C CA . SER A 1 118 ? 6.303 -1.298 3.526 1.00 97.75 118 SER A CA 1
ATOM 942 C C . SER A 1 118 ? 5.964 0.094 4.056 1.00 97.75 118 SER A C 1
ATOM 944 O O . SER A 1 118 ? 6.721 1.028 3.809 1.00 97.75 118 SER A O 1
ATOM 946 N N . HIS A 1 119 ? 4.897 0.242 4.849 1.00 98.25 119 HIS A N 1
ATOM 947 C CA . HIS A 1 119 ? 4.564 1.505 5.520 1.00 98.25 119 HIS A CA 1
ATOM 948 C C . HIS A 1 119 ? 5.627 1.947 6.526 1.00 98.25 119 HIS A C 1
ATOM 950 O O . HIS A 1 119 ? 5.955 3.132 6.522 1.00 98.25 119 HIS A O 1
ATOM 956 N N . CYS A 1 120 ? 6.234 1.042 7.307 1.00 97.69 120 CYS A N 1
ATOM 957 C CA . CYS A 1 120 ? 7.378 1.391 8.163 1.00 97.69 120 CYS A CA 1
ATOM 958 C C . CYS A 1 120 ? 8.492 2.051 7.339 1.00 97.69 120 CYS A C 1
ATOM 960 O O . CYS A 1 120 ? 8.969 3.141 7.667 1.00 97.69 120 CYS A O 1
ATOM 962 N N . ARG A 1 121 ? 8.860 1.427 6.211 1.00 96.56 121 ARG A N 1
ATOM 963 C CA . ARG A 1 121 ? 9.938 1.928 5.353 1.00 96.56 121 ARG A CA 1
ATOM 964 C C . ARG A 1 121 ? 9.566 3.207 4.606 1.00 96.56 121 ARG A C 1
ATOM 966 O O . ARG A 1 121 ? 10.397 4.106 4.487 1.00 96.56 121 ARG A O 1
ATOM 973 N N . ILE A 1 122 ? 8.337 3.301 4.105 1.00 95.88 122 ILE A N 1
ATOM 974 C CA . ILE A 1 122 ? 7.821 4.487 3.414 1.00 95.88 122 ILE A CA 1
ATOM 975 C C . ILE A 1 122 ? 7.784 5.671 4.371 1.00 95.88 122 ILE A C 1
ATOM 977 O O . ILE A 1 122 ? 8.250 6.750 4.009 1.00 95.88 122 ILE A O 1
ATOM 981 N N . LYS A 1 123 ? 7.285 5.481 5.595 1.00 96.31 123 LYS A N 1
ATOM 982 C CA . LYS A 1 123 ? 7.244 6.526 6.621 1.00 96.31 123 LYS A CA 1
ATOM 983 C C . LYS A 1 123 ? 8.645 7.050 6.927 1.00 96.31 123 LYS A C 1
ATOM 985 O O . LYS A 1 123 ? 8.847 8.259 6.893 1.00 96.31 123 LYS A O 1
ATOM 990 N N . GLU A 1 124 ? 9.612 6.156 7.134 1.00 96.25 124 GLU A N 1
ATOM 991 C CA . GLU A 1 124 ? 11.014 6.525 7.362 1.00 96.25 124 GLU A CA 1
ATOM 992 C C . GLU A 1 124 ? 11.614 7.283 6.165 1.00 96.25 124 GLU A C 1
ATOM 994 O O . GLU A 1 124 ? 12.260 8.314 6.334 1.00 96.25 124 GLU A O 1
ATOM 999 N N . LYS A 1 125 ? 11.410 6.794 4.935 1.00 95.31 125 LYS A N 1
ATOM 1000 C CA . LYS A 1 125 ? 12.075 7.346 3.741 1.00 95.31 125 LYS A CA 1
ATOM 1001 C C . LYS A 1 125 ? 11.447 8.604 3.178 1.00 95.31 125 LYS A C 1
ATOM 1003 O O . LYS A 1 125 ? 12.148 9.387 2.545 1.00 95.31 125 LYS A O 1
ATOM 1008 N N . SER A 1 126 ? 10.152 8.777 3.383 1.00 94.50 126 SER A N 1
ATOM 1009 C CA . SER A 1 126 ? 9.417 9.951 2.922 1.00 94.50 126 SER A CA 1
ATOM 1010 C C . SER A 1 126 ? 9.388 11.077 3.952 1.00 94.50 126 SER A C 1
ATOM 1012 O O . SER A 1 126 ? 8.693 12.060 3.716 1.00 94.50 126 SER A O 1
ATOM 1014 N N . ASP A 1 127 ? 10.076 10.934 5.089 1.00 94.19 127 ASP A N 1
ATOM 1015 C CA . ASP A 1 127 ? 9.949 11.851 6.227 1.00 94.19 127 ASP A CA 1
ATOM 1016 C C . ASP A 1 127 ? 8.473 12.060 6.608 1.00 94.19 127 ASP A C 1
ATOM 1018 O O . ASP A 1 127 ? 7.949 13.169 6.685 1.00 94.19 127 ASP A O 1
ATOM 1022 N N . ASN A 1 128 ? 7.758 10.939 6.756 1.00 93.38 128 ASN A N 1
ATOM 1023 C CA . ASN A 1 128 ? 6.348 10.891 7.135 1.00 93.38 128 ASN A CA 1
ATOM 1024 C C . ASN A 1 128 ? 5.358 11.527 6.128 1.00 93.38 128 ASN A C 1
ATOM 1026 O O . ASN A 1 128 ? 4.197 11.728 6.483 1.00 93.38 128 ASN A O 1
ATOM 1030 N N . THR A 1 129 ? 5.760 11.809 4.882 1.00 93.69 129 THR A N 1
ATOM 1031 C CA . THR A 1 129 ? 4.900 12.487 3.884 1.00 93.69 129 THR A CA 1
ATOM 1032 C C . THR A 1 129 ? 4.146 11.553 2.934 1.00 93.69 129 THR A C 1
ATOM 1034 O O . THR A 1 129 ? 3.171 11.971 2.311 1.00 93.69 129 THR A O 1
ATOM 1037 N N . SER A 1 130 ? 4.563 10.291 2.806 1.00 93.06 130 SER A N 1
ATOM 1038 C CA . SER A 1 130 ? 3.889 9.293 1.967 1.00 93.06 130 SER A CA 1
ATOM 1039 C C . SER A 1 130 ? 3.011 8.360 2.802 1.00 93.06 130 SER A C 1
ATOM 1041 O O . SER A 1 130 ? 3.399 7.901 3.879 1.00 93.06 130 SER A O 1
ATOM 1043 N N . PHE A 1 131 ? 1.803 8.091 2.300 1.00 95.31 131 PHE A N 1
ATOM 1044 C CA . PHE A 1 131 ? 0.741 7.409 3.052 1.00 95.31 131 PHE A CA 1
ATOM 1045 C C . PHE A 1 131 ? 0.124 6.221 2.318 1.00 95.31 131 PHE A C 1
ATOM 1047 O O . PHE A 1 131 ? -0.705 5.532 2.899 1.00 95.31 131 PHE A O 1
ATOM 1054 N N . ALA A 1 132 ? 0.493 5.963 1.065 1.00 96.38 132 ALA A N 1
ATOM 1055 C CA . ALA A 1 132 ? -0.133 4.929 0.251 1.00 96.38 132 ALA A CA 1
ATOM 1056 C C . ALA A 1 132 ? 0.853 3.821 -0.115 1.00 96.38 132 ALA A C 1
ATOM 1058 O O . ALA A 1 132 ? 1.995 4.094 -0.480 1.00 96.38 132 ALA A O 1
ATOM 1059 N N . PHE A 1 133 ? 0.371 2.581 -0.077 1.00 97.81 133 PHE A N 1
ATOM 1060 C CA . PHE A 1 133 ? 1.027 1.426 -0.673 1.00 97.81 133 PHE A CA 1
ATOM 1061 C C . PHE A 1 133 ? 0.014 0.674 -1.538 1.00 97.81 133 PHE A C 1
ATOM 1063 O O . PHE A 1 133 ? -1.089 0.355 -1.087 1.00 97.81 133 PHE A O 1
ATOM 1070 N N . ILE A 1 134 ? 0.382 0.423 -2.793 1.00 97.69 134 ILE A N 1
ATOM 1071 C CA . ILE A 1 134 ? -0.476 -0.222 -3.787 1.00 97.69 134 ILE A CA 1
ATOM 1072 C C . ILE A 1 134 ? 0.318 -1.347 -4.434 1.00 97.69 134 ILE A C 1
ATOM 1074 O O . ILE A 1 134 ? 1.396 -1.106 -4.976 1.00 97.69 134 ILE A O 1
ATOM 1078 N N . HIS A 1 135 ? -0.255 -2.545 -4.440 1.00 97.75 135 HIS A N 1
ATOM 1079 C CA . HIS A 1 135 ? 0.184 -3.627 -5.306 1.00 97.75 135 HIS A CA 1
ATOM 1080 C C . HIS A 1 135 ? -0.914 -3.936 -6.334 1.00 97.75 135 HIS A C 1
ATOM 1082 O O . HIS A 1 135 ? -2.112 -3.814 -6.073 1.00 97.75 135 HIS A O 1
ATOM 1088 N N . THR A 1 136 ? -0.493 -4.238 -7.559 1.00 97.69 136 THR A N 1
ATOM 1089 C CA . THR A 1 136 ? -1.358 -4.396 -8.733 1.00 97.69 136 THR A CA 1
ATOM 1090 C C . THR A 1 136 ? -0.599 -5.160 -9.814 1.00 97.69 136 THR A C 1
ATOM 1092 O O . THR A 1 136 ? 0.611 -5.362 -9.695 1.00 97.69 136 THR A O 1
ATOM 1095 N N . HIS A 1 137 ? -1.287 -5.556 -10.884 1.00 97.44 137 HIS A N 1
ATOM 1096 C CA . HIS A 1 137 ? -0.767 -6.400 -11.956 1.00 97.44 137 HIS A CA 1
ATOM 1097 C C . HIS A 1 137 ? -0.769 -5.668 -13.317 1.00 97.44 137 HIS A C 1
ATOM 1099 O O . HIS A 1 137 ? -1.609 -5.944 -14.173 1.00 97.44 137 HIS A O 1
ATOM 1105 N N . PRO A 1 138 ? 0.135 -4.701 -13.580 1.00 97.19 138 PRO A N 1
ATOM 1106 C CA . PRO A 1 138 ? 0.146 -4.001 -14.860 1.00 97.19 138 PRO A CA 1
ATOM 1107 C C . PRO A 1 138 ? 0.614 -4.923 -15.992 1.00 97.19 138 PRO A C 1
ATOM 1109 O O . PRO A 1 138 ? 1.789 -5.286 -16.056 1.00 97.19 138 PRO A O 1
ATOM 1112 N N . ASN A 1 139 ? -0.284 -5.230 -16.930 1.00 96.12 139 ASN A N 1
ATOM 1113 C CA . ASN A 1 139 ? -0.042 -6.158 -18.046 1.00 96.12 139 ASN A CA 1
ATOM 1114 C C . ASN A 1 139 ? 1.291 -5.928 -18.775 1.00 96.12 139 ASN A C 1
ATOM 1116 O O . ASN A 1 139 ? 2.042 -6.874 -18.998 1.00 96.12 139 ASN A O 1
ATOM 1120 N N . SER A 1 140 ? 1.612 -4.678 -19.125 1.00 95.38 140 SER A N 1
ATOM 1121 C CA . SER A 1 140 ? 2.839 -4.362 -19.869 1.00 95.38 140 SER A CA 1
ATOM 1122 C C . SER A 1 140 ? 4.110 -4.565 -19.045 1.00 95.38 140 SER A C 1
ATOM 1124 O O . SER A 1 140 ? 5.118 -4.988 -19.600 1.00 95.38 140 SER A O 1
ATOM 1126 N N . ILE A 1 141 ? 4.072 -4.290 -17.735 1.00 95.19 141 ILE A N 1
ATOM 1127 C CA . ILE A 1 141 ? 5.218 -4.526 -16.846 1.00 95.19 141 ILE A CA 1
ATOM 1128 C C . ILE A 1 141 ? 5.414 -6.027 -16.652 1.00 95.19 141 ILE A C 1
ATOM 1130 O O . ILE A 1 141 ? 6.538 -6.496 -16.761 1.00 95.19 141 ILE A O 1
ATOM 1134 N N . ILE A 1 142 ? 4.334 -6.788 -16.457 1.00 96.06 142 ILE A N 1
ATOM 1135 C CA . ILE A 1 142 ? 4.405 -8.252 -16.361 1.00 96.06 142 ILE A CA 1
ATOM 1136 C C . ILE A 1 142 ? 4.963 -8.844 -17.658 1.00 96.06 142 ILE A C 1
ATOM 1138 O O . ILE A 1 142 ? 5.905 -9.619 -17.618 1.00 96.06 142 ILE A O 1
ATOM 1142 N N . ALA A 1 143 ? 4.453 -8.450 -18.827 1.00 96.38 143 ALA A N 1
ATOM 1143 C CA . ALA A 1 143 ? 4.975 -8.945 -20.103 1.00 96.38 143 ALA A CA 1
ATOM 1144 C C . ALA A 1 143 ? 6.473 -8.630 -20.285 1.00 96.38 143 ALA A C 1
ATOM 1146 O O . ALA A 1 143 ? 7.226 -9.464 -20.792 1.00 96.38 143 ALA A O 1
ATOM 1147 N N . LEU A 1 144 ? 6.917 -7.453 -19.831 1.00 95.12 144 LEU A N 1
ATOM 1148 C CA . LEU A 1 144 ? 8.316 -7.035 -19.880 1.00 95.12 144 LEU A CA 1
ATOM 1149 C C . LEU A 1 144 ? 9.242 -7.982 -19.104 1.00 95.12 144 LEU A C 1
ATOM 1151 O O . LEU A 1 144 ? 10.337 -8.268 -19.590 1.00 95.12 144 LEU A O 1
ATOM 1155 N N . THR A 1 145 ? 8.811 -8.491 -17.941 1.00 94.12 145 THR A N 1
ATOM 1156 C CA . THR A 1 145 ? 9.646 -9.375 -17.104 1.00 94.12 145 THR A CA 1
ATOM 1157 C C . THR A 1 145 ? 9.929 -10.728 -17.753 1.00 94.12 145 THR A C 1
ATOM 1159 O O . THR A 1 145 ? 10.953 -11.335 -17.453 1.00 94.12 145 THR A O 1
ATOM 1162 N N . TYR A 1 146 ? 9.073 -11.182 -18.674 1.00 93.94 146 TYR A N 1
ATOM 1163 C CA . TYR A 1 146 ? 9.291 -12.406 -19.454 1.00 93.94 146 TYR A CA 1
ATOM 1164 C C . TYR A 1 146 ? 9.976 -12.147 -20.800 1.00 93.94 146 TYR A C 1
ATOM 1166 O O . TYR A 1 146 ? 10.675 -13.018 -21.315 1.00 93.94 146 TYR A O 1
ATOM 1174 N N . ALA A 1 147 ? 9.763 -10.971 -21.394 1.00 94.56 147 ALA A N 1
ATOM 1175 C CA . ALA A 1 147 ? 10.293 -10.639 -22.714 1.00 94.56 147 ALA A CA 1
ATOM 1176 C C . ALA A 1 147 ? 11.784 -10.266 -22.694 1.00 94.56 147 ALA A C 1
ATOM 1178 O O . ALA A 1 147 ? 12.475 -10.433 -23.700 1.00 94.56 147 ALA A O 1
ATOM 1179 N N . VAL A 1 148 ? 12.287 -9.748 -21.570 1.00 92.31 148 VAL A N 1
ATOM 1180 C CA . VAL A 1 148 ? 13.679 -9.307 -21.429 1.00 92.31 148 VAL A CA 1
ATOM 1181 C C . VAL A 1 148 ? 14.467 -10.330 -20.617 1.00 92.31 148 VAL A C 1
ATOM 1183 O O . VAL A 1 148 ? 14.257 -10.491 -19.418 1.00 92.31 148 VAL A O 1
ATOM 1186 N N . ALA A 1 149 ? 15.405 -11.014 -21.271 1.00 90.00 149 ALA A N 1
ATOM 1187 C CA . ALA A 1 149 ? 16.283 -11.968 -20.603 1.00 90.00 149 ALA A CA 1
ATOM 1188 C C . ALA A 1 149 ? 17.221 -11.269 -19.604 1.00 90.00 149 ALA A C 1
ATOM 1190 O O . ALA A 1 149 ? 17.758 -10.200 -19.896 1.00 90.00 149 ALA A O 1
ATOM 1191 N N . ASN A 1 150 ? 17.473 -11.923 -18.464 1.00 89.25 150 ASN A N 1
ATOM 1192 C CA . ASN A 1 150 ? 18.376 -11.451 -17.405 1.00 89.25 150 ASN A CA 1
ATOM 1193 C C . ASN A 1 150 ? 18.035 -10.046 -16.884 1.00 89.25 150 ASN A C 1
ATOM 1195 O O . ASN A 1 150 ? 18.931 -9.245 -16.616 1.00 89.25 150 ASN A O 1
ATOM 1199 N N . LEU A 1 151 ? 16.740 -9.742 -16.769 1.00 93.88 151 LEU A N 1
ATOM 1200 C CA . LEU A 1 151 ? 16.278 -8.491 -16.189 1.00 93.88 151 LEU A CA 1
ATOM 1201 C C . LEU A 1 151 ? 16.747 -8.380 -14.727 1.00 93.88 151 LEU A C 1
ATOM 1203 O O . LEU A 1 151 ? 16.595 -9.307 -13.934 1.00 93.88 151 LEU A O 1
ATOM 1207 N N . ASP A 1 152 ? 17.318 -7.232 -14.388 1.00 95.38 152 ASP A N 1
ATOM 1208 C CA . ASP A 1 152 ? 17.773 -6.859 -13.051 1.00 95.38 152 ASP A CA 1
ATOM 1209 C C . ASP A 1 152 ? 17.340 -5.417 -12.728 1.00 95.38 152 ASP A C 1
ATOM 1211 O O . ASP A 1 152 ? 16.853 -4.685 -13.595 1.00 95.38 152 ASP A O 1
ATOM 1215 N N . THR A 1 153 ? 17.530 -4.977 -11.481 1.00 97.00 153 THR A N 1
ATOM 1216 C CA . THR A 1 153 ? 17.161 -3.622 -11.027 1.00 97.00 153 THR A CA 1
ATOM 1217 C C . THR A 1 153 ? 17.706 -2.521 -11.943 1.00 97.00 153 THR A C 1
ATOM 1219 O O . THR A 1 153 ? 17.006 -1.559 -12.271 1.00 97.00 153 THR A O 1
ATOM 1222 N N . LYS A 1 154 ? 18.959 -2.652 -12.399 1.00 96.62 154 LYS A N 1
ATOM 1223 C CA . LYS A 1 154 ? 19.626 -1.624 -13.208 1.00 96.62 154 LYS A CA 1
ATOM 1224 C C . LYS A 1 154 ? 19.065 -1.573 -14.627 1.00 96.62 154 LYS A C 1
ATOM 1226 O O . LYS A 1 154 ? 18.810 -0.486 -15.149 1.00 96.62 154 LYS A O 1
ATOM 1231 N N . SER A 1 155 ? 18.903 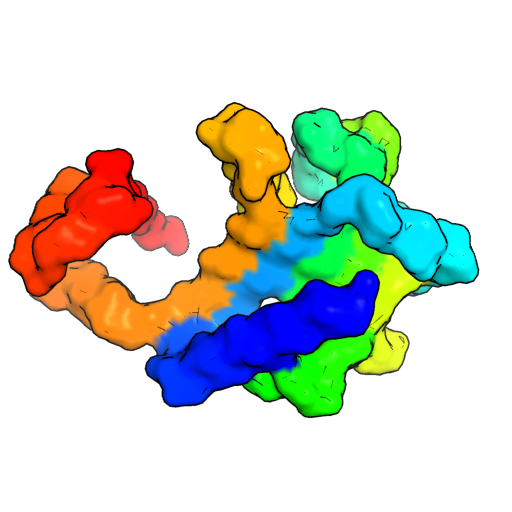-2.728 -15.260 1.00 95.75 155 SER A N 1
ATOM 1232 C CA . SER A 1 155 ? 18.391 -2.859 -16.623 1.00 95.75 155 SER A CA 1
ATOM 1233 C C . SER A 1 155 ? 16.911 -2.493 -16.705 1.00 95.75 155 SER A C 1
ATOM 1235 O O . SER A 1 155 ? 16.554 -1.734 -17.605 1.00 95.75 155 SER A O 1
ATOM 1237 N N . LEU A 1 156 ? 16.083 -2.904 -15.736 1.00 96.31 156 LEU A N 1
ATOM 1238 C CA . LEU A 1 156 ? 14.676 -2.501 -15.654 1.00 96.31 156 LEU A CA 1
ATOM 1239 C C . LEU A 1 156 ? 14.535 -0.983 -15.508 1.00 96.31 156 LEU A C 1
ATOM 1241 O O . LEU A 1 156 ? 13.843 -0.350 -16.305 1.00 96.31 156 LEU A O 1
ATOM 1245 N N . SER A 1 157 ? 15.237 -0.384 -14.540 1.00 97.00 157 SER A N 1
ATOM 1246 C CA . SER A 1 157 ? 15.184 1.066 -14.306 1.00 97.00 157 SER A CA 1
ATOM 1247 C C . SER A 1 157 ? 15.590 1.852 -15.550 1.00 97.00 157 SER A C 1
ATOM 1249 O O . SER A 1 157 ? 14.881 2.762 -15.979 1.00 97.00 157 SER A O 1
ATOM 1251 N N . LYS A 1 158 ? 16.704 1.459 -16.182 1.00 96.31 158 LYS A N 1
ATOM 1252 C CA . LYS A 1 158 ? 17.188 2.104 -17.405 1.00 96.31 158 LYS A CA 1
ATOM 1253 C C . LYS A 1 158 ? 16.182 1.979 -18.548 1.00 96.31 158 LYS A C 1
ATOM 1255 O O . LYS A 1 158 ? 15.945 2.964 -19.242 1.00 96.31 158 LYS A O 1
ATOM 1260 N N . LEU A 1 159 ? 15.596 0.798 -18.739 1.00 95.75 159 LEU A N 1
ATOM 1261 C CA . LEU A 1 159 ? 14.630 0.551 -19.806 1.00 95.75 159 LEU A CA 1
ATOM 1262 C C . LEU A 1 159 ? 13.377 1.420 -19.644 1.00 95.75 159 LEU A C 1
ATOM 1264 O O . LEU A 1 159 ? 12.929 2.038 -20.608 1.00 95.75 159 LEU A O 1
ATOM 1268 N N . LEU A 1 160 ? 12.860 1.540 -18.417 1.00 96.44 160 LEU A N 1
ATOM 1269 C CA . LEU A 1 160 ? 11.724 2.411 -18.116 1.00 96.44 160 LEU A CA 1
ATOM 1270 C C . LEU A 1 160 ? 12.072 3.891 -18.315 1.00 96.44 160 LEU A C 1
ATOM 1272 O O . LEU A 1 160 ? 11.321 4.599 -18.983 1.00 96.44 160 LEU A O 1
ATOM 1276 N N . TRP A 1 161 ? 13.229 4.356 -17.833 1.00 97.56 161 TRP A N 1
ATOM 1277 C CA . TRP A 1 161 ? 13.689 5.735 -18.055 1.00 97.56 161 TRP A CA 1
ATOM 1278 C C . TRP A 1 161 ? 13.857 6.099 -19.530 1.00 97.56 161 TRP A C 1
ATOM 1280 O O . TRP A 1 161 ? 13.633 7.244 -19.909 1.00 97.56 161 TRP A O 1
ATOM 1290 N N . GLN A 1 162 ? 14.242 5.138 -20.370 1.00 96.06 162 GLN A N 1
ATOM 1291 C CA . GLN A 1 162 ? 14.374 5.347 -21.812 1.00 96.06 162 GLN A CA 1
ATOM 1292 C C . GLN A 1 162 ? 13.029 5.344 -22.548 1.00 96.06 162 GLN A C 1
ATOM 1294 O O . GLN A 1 162 ? 12.973 5.816 -23.681 1.00 96.06 162 GLN A O 1
ATOM 1299 N N . SER A 1 163 ? 11.958 4.834 -21.928 1.00 94.12 163 SER A N 1
ATOM 1300 C CA . SER A 1 163 ? 10.635 4.773 -22.559 1.00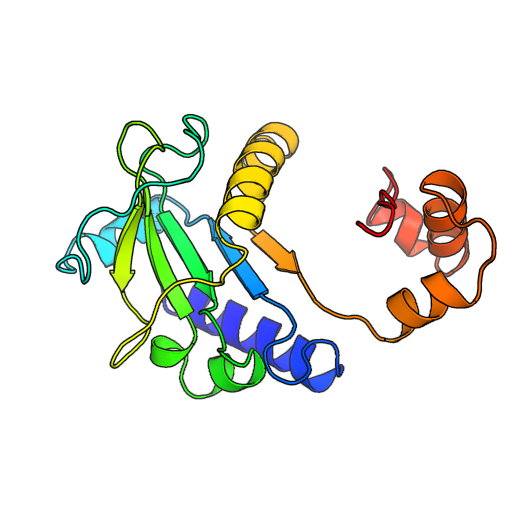 94.12 163 SER A CA 1
ATOM 1301 C C . SER A 1 163 ? 9.976 6.150 -22.671 1.00 94.12 163 SER A C 1
ATOM 1303 O O . SER A 1 163 ? 9.422 6.477 -23.717 1.00 94.12 163 SER A O 1
ATOM 1305 N N . HIS A 1 164 ? 10.069 6.970 -21.618 1.00 93.31 164 HIS A N 1
ATOM 1306 C CA . HIS A 1 164 ? 9.503 8.316 -21.564 1.00 93.31 164 HIS A CA 1
ATOM 1307 C C . HIS A 1 164 ? 10.391 9.213 -20.700 1.00 93.31 164 HIS A C 1
ATOM 1309 O O . HIS A 1 164 ? 10.815 8.816 -19.616 1.00 93.31 164 HIS A O 1
ATOM 1315 N N . ALA A 1 165 ? 10.624 10.454 -21.137 1.00 93.62 165 ALA A N 1
ATOM 1316 C CA . ALA A 1 165 ? 11.464 11.404 -20.401 1.00 93.62 165 ALA A CA 1
ATOM 1317 C C . ALA A 1 165 ? 10.944 11.694 -18.980 1.00 93.62 165 ALA A C 1
ATOM 1319 O O . ALA A 1 165 ? 11.725 12.002 -18.088 1.00 93.62 165 ALA A O 1
ATOM 1320 N N . GLU A 1 166 ? 9.639 11.559 -18.743 1.00 97.25 166 GLU A N 1
ATOM 1321 C CA . GLU A 1 166 ? 9.043 11.733 -17.416 1.00 97.25 166 GLU A CA 1
ATOM 1322 C C . GLU A 1 166 ? 9.472 10.655 -16.412 1.00 97.25 166 GLU A C 1
ATOM 1324 O O . GLU A 1 166 ? 9.538 10.931 -15.219 1.00 97.25 166 GLU A O 1
ATOM 1329 N N . CYS A 1 167 ? 9.834 9.450 -16.860 1.00 96.81 167 CYS A N 1
ATOM 1330 C CA . CYS A 1 167 ? 10.169 8.340 -15.971 1.00 96.81 167 CYS A CA 1
ATOM 1331 C C . CYS A 1 167 ? 11.374 8.651 -15.067 1.00 96.81 167 CYS A C 1
ATOM 1333 O O . CYS A 1 167 ? 11.356 8.314 -13.885 1.00 96.81 167 CYS A O 1
ATOM 1335 N N . VAL A 1 168 ? 12.401 9.338 -15.587 1.00 96.12 168 VAL A N 1
ATOM 1336 C CA . VAL A 1 168 ? 13.568 9.733 -14.774 1.00 96.12 168 VAL A CA 1
ATOM 1337 C C . VAL A 1 168 ? 13.218 10.810 -13.745 1.00 96.12 168 VAL A C 1
ATOM 1339 O O . VAL A 1 168 ? 13.880 10.915 -12.721 1.00 96.12 168 VAL A O 1
ATOM 1342 N N . VAL A 1 169 ? 12.169 11.597 -13.993 1.00 96.88 169 VAL A N 1
ATOM 1343 C CA . VAL A 1 169 ? 11.698 12.639 -13.072 1.00 96.88 169 VAL A CA 1
ATOM 1344 C C . VAL A 1 169 ? 10.760 12.053 -12.015 1.00 96.88 169 VAL A C 1
ATOM 1346 O O . VAL A 1 169 ? 10.845 12.433 -10.852 1.00 96.88 169 VAL A O 1
ATOM 1349 N N . VAL A 1 170 ? 9.883 11.121 -12.402 1.00 96.56 170 VAL A N 1
ATOM 1350 C CA . VAL A 1 170 ? 8.879 10.514 -11.512 1.00 96.56 170 VAL A CA 1
ATOM 1351 C C . VAL A 1 170 ? 9.510 9.504 -10.549 1.00 96.56 170 VAL A C 1
ATOM 1353 O O . VAL A 1 170 ? 9.142 9.473 -9.379 1.00 96.56 170 VAL A O 1
ATOM 1356 N N . PHE A 1 171 ? 10.465 8.693 -11.009 1.00 95.88 171 PHE A N 1
ATOM 1357 C CA . PHE A 1 171 ? 11.176 7.716 -10.176 1.00 95.88 171 PHE A CA 1
ATOM 1358 C C . PHE A 1 171 ? 12.694 7.773 -10.435 1.00 95.88 171 PHE A C 1
ATOM 1360 O O . PHE A 1 171 ? 13.272 6.853 -11.022 1.00 95.88 171 PHE A O 1
ATOM 1367 N N . PRO A 1 172 ? 13.379 8.848 -9.995 1.00 96.25 172 PRO A N 1
ATOM 1368 C CA . PRO A 1 172 ? 14.809 9.050 -10.249 1.00 96.25 172 PRO A CA 1
ATOM 1369 C C . PRO A 1 172 ? 15.710 8.018 -9.559 1.00 96.25 172 PRO A C 1
ATOM 1371 O O . PRO A 1 172 ? 16.854 7.833 -9.967 1.00 96.25 172 PRO A O 1
ATOM 1374 N N . GLN A 1 173 ? 15.220 7.330 -8.524 1.00 95.75 173 GLN A N 1
ATOM 1375 C CA . GLN A 1 173 ? 15.941 6.248 -7.844 1.00 95.75 173 GLN A CA 1
ATOM 1376 C C . GLN A 1 173 ? 15.799 4.891 -8.554 1.00 95.75 173 GLN A C 1
ATOM 1378 O O . GLN A 1 173 ? 16.524 3.956 -8.219 1.00 95.75 173 GLN A O 1
ATOM 1383 N N . GLY A 1 174 ? 14.912 4.788 -9.548 1.00 96.69 174 GLY A N 1
ATOM 1384 C CA . GLY A 1 174 ? 14.661 3.566 -10.306 1.00 96.69 174 GLY A CA 1
ATOM 1385 C C . GLY A 1 174 ? 13.601 2.662 -9.676 1.00 96.69 174 GLY A C 1
ATOM 1386 O O . GLY A 1 174 ? 12.852 3.069 -8.790 1.00 96.69 174 GLY A O 1
ATOM 1387 N N . VAL A 1 175 ? 13.532 1.431 -10.178 1.00 97.00 175 VAL A N 1
ATOM 1388 C CA . VAL A 1 175 ? 12.618 0.372 -9.739 1.00 97.00 175 VAL A CA 1
ATOM 1389 C C . VAL A 1 175 ? 13.446 -0.847 -9.366 1.00 97.00 175 VAL A C 1
ATOM 1391 O O . VAL A 1 175 ? 14.214 -1.360 -10.183 1.00 97.00 175 VAL A O 1
ATOM 1394 N N . GLU A 1 176 ? 13.286 -1.310 -8.132 1.00 96.19 176 GLU A N 1
ATOM 1395 C CA . GLU A 1 176 ? 13.916 -2.539 -7.665 1.00 96.19 176 GLU A CA 1
ATOM 1396 C C . GLU A 1 176 ? 13.220 -3.763 -8.271 1.00 96.19 176 GLU A C 1
ATOM 1398 O O . GLU A 1 176 ? 11.993 -3.867 -8.257 1.00 96.19 176 GLU A O 1
ATOM 1403 N N . PHE A 1 177 ? 14.012 -4.682 -8.824 1.00 95.88 177 PHE A N 1
ATOM 1404 C CA . PHE A 1 177 ? 13.531 -5.942 -9.377 1.00 95.88 177 PHE A CA 1
ATOM 1405 C C . PHE A 1 177 ? 13.876 -7.083 -8.421 1.00 95.88 177 PHE A C 1
ATOM 1407 O O . PHE A 1 177 ? 15.052 -7.359 -8.176 1.00 95.88 177 PHE A O 1
ATOM 1414 N N . LEU A 1 178 ? 12.848 -7.743 -7.890 1.00 94.50 178 LEU A N 1
ATOM 1415 C CA . LEU A 1 178 ? 12.997 -8.876 -6.982 1.00 94.50 178 LEU A CA 1
ATOM 1416 C C . LEU A 1 178 ? 12.886 -10.200 -7.752 1.00 94.50 178 LEU A C 1
ATOM 1418 O O . LEU A 1 178 ? 12.048 -10.307 -8.651 1.00 94.50 178 LEU A O 1
ATOM 1422 N N . PRO A 1 179 ? 13.703 -11.216 -7.413 1.00 90.12 179 PRO A N 1
ATOM 1423 C CA . PRO A 1 179 ? 13.573 -12.536 -8.010 1.00 90.12 179 PRO A CA 1
ATOM 1424 C C . PRO A 1 179 ? 12.245 -13.183 -7.606 1.00 90.12 179 PRO A C 1
ATOM 1426 O O . PRO A 1 179 ? 11.706 -12.921 -6.530 1.00 90.12 179 PRO A O 1
ATOM 1429 N N . TRP A 1 180 ? 11.741 -14.061 -8.469 1.00 90.50 180 TRP A N 1
ATOM 1430 C CA . TRP A 1 180 ? 10.609 -14.916 -8.127 1.00 90.50 180 TRP A CA 1
ATOM 1431 C C . TRP A 1 180 ? 11.021 -15.908 -7.025 1.00 90.50 180 TRP A C 1
ATOM 1433 O O . TRP A 1 180 ? 12.118 -16.469 -7.096 1.00 90.50 180 TRP A O 1
ATOM 1443 N N . ILE A 1 181 ? 10.162 -16.076 -6.013 1.00 74.00 181 ILE A N 1
ATOM 1444 C CA . ILE A 1 181 ? 10.373 -16.934 -4.833 1.00 74.00 181 ILE A CA 1
ATOM 1445 C C . ILE A 1 181 ? 9.586 -18.231 -4.994 1.00 74.00 181 ILE A C 1
ATOM 1447 O O . ILE A 1 181 ? 8.387 -18.130 -5.340 1.00 74.00 181 ILE A O 1
#

Sequence (181 aa):
MQKLIDEIKKTSGDMARRGWAESNGGNISLRLNPENYEYFNEFQPKSDWVKLPMAMPEIAGERFLVSGTGRFLRNIEVFPEKNIGVIEMDEKGEVYQLLWGYEPVGAPTSELPSHLLSHCRIKEKSDNTSFAFIHTHPNSIIALTYAVANLDTKSLSKLLWQSHAECVVVFPQGVEFLPWI

pLDDT: mean 95.34, std 3.67, range [74.0, 98.56]

Radius of gyration: 17.47 Å; Cα contacts (8 Å, |Δi|>4): 297; chains: 1; bounding box: 41×31×44 Å

Mean predicted aligned error: 3.3 Å

Solvent-accessible surface area (backbone atoms only — not comparable to full-atom values): 9870 Å² total; per-residue (Å²): 105,70,68,59,54,52,52,50,20,50,51,29,35,50,37,31,75,70,56,19,25,59,71,50,40,44,49,45,37,32,56,55,60,74,88,59,44,67,78,54,69,79,48,68,66,75,45,70,78,41,78,48,99,59,70,40,62,86,48,33,59,39,40,34,42,30,29,26,49,85,27,37,43,52,44,27,57,79,40,40,52,48,25,28,30,31,35,37,29,37,83,58,15,39,31,35,29,37,44,43,55,17,53,96,74,69,51,63,31,89,57,46,69,62,53,53,56,47,47,46,53,40,28,66,75,46,73,66,71,55,44,75,51,77,50,65,50,51,61,71,62,57,51,46,68,72,71,41,82,88,70,38,35,68,57,48,24,51,55,50,35,71,72,39,79,59,38,47,72,77,41,69,89,48,48,87,61,77,81,92,130

Foldseek 3Di:
DVVVLVVLLVVLQVCVVLVFFPQNFKKKKFWDDPVCVVVLPPFDFPDDWAFDPDWQQLQAQTKMKIFFARAGSNCSNPAVLQGIFMKTHHNGSGTITTRGGNPPDTDGYPCVNVVSVVVSVCCVVVVNPDTMDMGTHRPVVVVVVVVDPPDFQVNQQVVQCVVDVCSCVVCVVGDGDDDDD

Nearest PDB structures (foldseek):
  2v9g-assembly1_B  TM=9.398E-01  e=1.904E-19  Escherichia coli
  2v2b-assembly1_A  TM=9.412E-01  e=2.818E-19  Escherichia coli
  1ojr-assembly1_A  TM=9.43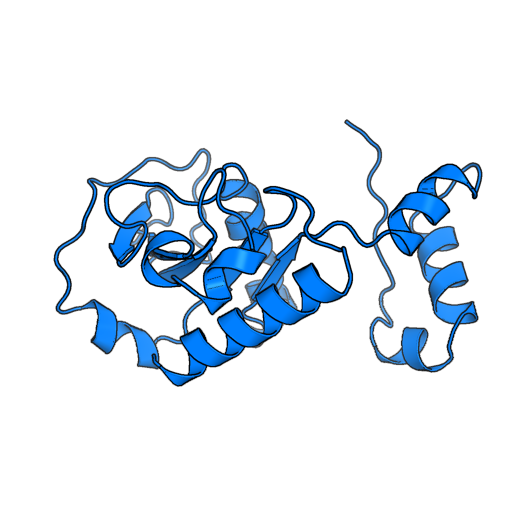2E-01  e=4.754E-19  Escherichia coli
  1gt7-assembly1_A  TM=9.465E-01  e=1.353E-18  Escherichia coli
  2v9e-assembly1_A  TM=9.441E-01  e=1.112E-18  Escherichia coli